Protein 2FRH (pdb70)

Radius of gyration: 21.36 Å; Cα contacts (8 Å, |Δi|>4): 268; chains: 2; bounding box: 58×58×47 Å

Secondary structure (DSSP, 8-state):
--SPPPPPP-SHHHHHHHHHHHHHHHHHHHHTT---HHHHHHHHHHHHT--SEEEHHHHHHHSSSHHHHHHHHHHHHHHTTSS--B--SSSS---EEE--SHHHHHHHHHHHHHHHHHHHHHHH---/--SPPPPP--SHHHHHHHHHHHHHHHHHHHHTT---HHHHHHHHHHHHT--SEE-HHHHHHHSSSHHHHHHHHHHHHHHTTSS-------SSS---EE--TTHHHHHHHHHHHHHHHHHHHHHTT--

Organism: Staphylococcus aureus (strain MW2) (NCBI:txid196620)

InterPro domains:
  IPR010166 Transcriptional regulator SarA/Rot domain [TIGR01889] (11-115)
  IPR036388 Winged helix-like DNA-binding domain superfamily [G3DSA:1.10.10.10] (1-85)
  IPR036390 Winged helix DNA-binding domain superfamily [SSF46785] (6-114)
  IPR039422 Transcription regulators MarR/SlyA-like [PTHR33164] (22-116)
  IPR055166 Transcriptional regulator SarA/SarZ/Rot-like, helix-turn-helix domain [PF22381] (21-106)

CATH classification: 1.10.10.10

Solvent-accessible surface area: 14756 Å² total; per-residue (Å²): 141,82,71,85,85,30,71,115,1,88,23,7,72,6,0,14,37,3,2,17,19,3,50,54,1,37,65,44,4,74,171,68,48,96,23,36,2,22,16,0,0,0,0,2,25,0,29,52,61,115,83,125,88,11,96,0,141,53,0,30,88,115,13,86,33,162,104,100,82,0,22,133,2,0,116,64,1,22,133,98,78,34,0,69,33,143,126,53,167,127,74,142,124,66,1,56,0,70,0,61,56,127,12,38,130,90,1,77,60,18,12,55,136,1,44,151,45,2,70,91,2,16,95,140,35,129,166,140,80,71,83,84,30,71,123,0,97,26,7,70,6,0,14,36,3,2,27,24,3,50,47,2,38,63,41,4,74,169,70,47,94,19,37,2,21,17,0,0,0,0,3,26,0,27,51,59,115,82,115,99,12,119,4,82,52,0,32,89,115,12,87,33,161,105,99,81,0,49,134,1,0,104,63,0,23,132,92,77,30,0,62,18,167,131,121,88,140,132,138,159,98,33,67,5,88,0,51,59,123,12,36,153,84,0,71,58,10,12,63,130,0,45,143,60,2,59,82,1,13,116,116,50,129,185

Structure (mmCIF, N/CA/C/O backbone):
data_2FRH
#
_entry.id   2FRH
#
_cell.length_a   65.338
_cell.length_b   65.338
_cell.length_c   237.289
_cell.angle_alpha   90.00
_cell.angle_beta   90.00
_cell.angle_gamma   120.00
#
_symmetry.space_group_name_H-M   'P 61 2 2'
#
loop_
_entity.id
_entity.type
_entity.pdbx_description
1 polymer 'Staphylococcal accessory regulator A'
2 non-polymer 'CALCIUM ION'
#
loop_
_atom_site.group_PDB
_atom_site.id
_atom_site.type_symbol
_atom_site.label_atom_id
_atom_site.label_alt_id
_atom_site.label_comp_id
_atom_site.label_asym_id
_atom_site.label_entity_id
_atom_site.label_seq_id
_atom_site.pdbx_PDB_ins_code
_atom_site.Cartn_x
_atom_site.Cartn_y
_atom_site.Cartn_z
_atom_site.occupancy
_atom_site.B_iso_or_equiv
_atom_site.auth_seq_id
_atom_site.auth_comp_id
_atom_site.auth_asym_id
_atom_site.auth_atom_id
_atom_site.pdbx_PDB_model_num
ATOM 1 N N . GLY A 1 1 ? 7.842 9.976 27.496 1.00 69.73 98 GLY A N 1
ATOM 2 C CA . GLY A 1 1 ? 7.974 10.959 26.375 1.00 69.80 98 GLY A CA 1
ATOM 3 C C . GLY A 1 1 ? 7.656 10.358 25.018 1.00 67.79 98 GLY A C 1
ATOM 4 O O . GLY A 1 1 ? 6.855 10.893 24.254 1.00 70.31 98 GLY A O 1
ATOM 5 N N . SER A 1 2 ? 8.299 9.240 24.713 1.00 63.38 99 SER A N 1
ATOM 6 C CA . SER A 1 2 ? 8.071 8.554 23.459 1.00 57.39 99 SER A CA 1
ATOM 7 C C . SER A 1 2 ? 7.833 7.094 23.783 1.00 53.32 99 SER A C 1
ATOM 8 O O . SER A 1 2 ? 8.488 6.544 24.661 1.00 55.60 99 SER A O 1
ATOM 11 N N . HIS A 1 3 ? 6.890 6.474 23.090 1.00 46.90 100 HIS A N 1
ATOM 12 C CA . HIS A 1 3 ? 6.581 5.056 23.291 1.00 43.07 100 HIS A CA 1
ATOM 13 C C . HIS A 1 3 ? 5.693 4.756 24.478 1.00 40.25 100 HIS A C 1
ATOM 14 O O . HIS A 1 3 ? 5.922 5.216 25.585 1.00 41.73 100 HIS A O 1
ATOM 21 N N . MET A 1 4 ? 4.661 3.970 24.226 1.00 36.45 101 MET A N 1
ATOM 22 C CA . MET A 1 4 ? 3.746 3.579 25.270 1.00 32.88 101 MET A CA 1
ATOM 23 C C . MET A 1 4 ? 4.508 2.857 26.405 1.00 33.98 101 MET A C 1
ATOM 24 O O . MET A 1 4 ? 5.247 1.894 26.160 1.00 33.92 101 MET A O 1
ATOM 29 N N . ALA A 1 5 ? 4.329 3.341 27.631 1.00 34.54 102 ALA A N 1
ATOM 30 C CA . ALA A 1 5 ? 4.945 2.738 28.803 1.00 32.94 102 ALA A CA 1
ATOM 31 C C . ALA A 1 5 ? 4.311 1.373 28.997 1.00 34.19 102 ALA A C 1
ATOM 32 O O . ALA A 1 5 ? 3.186 1.122 28.552 1.00 34.68 102 ALA A O 1
ATOM 34 N N . ILE A 1 6 ? 5.029 0.481 29.653 1.00 35.59 103 ILE A N 1
ATOM 35 C CA . ILE A 1 6 ? 4.498 -0.841 29.918 1.00 37.00 103 ILE A CA 1
ATOM 36 C C . ILE A 1 6 ? 3.747 -0.780 31.244 1.00 37.50 103 ILE A C 1
ATOM 37 O O . ILE A 1 6 ? 4.254 -0.267 32.233 1.00 39.97 103 ILE A O 1
ATOM 42 N N . THR A 1 7 ? 2.528 -1.291 31.252 1.00 37.68 104 THR A N 1
ATOM 43 C CA . THR A 1 7 ? 1.720 -1.304 32.448 1.00 38.12 104 THR A CA 1
ATOM 44 C C . THR A 1 7 ? 2.192 -2.443 33.309 1.00 37.58 104 THR A C 1
ATOM 45 O O . THR A 1 7 ? 2.442 -3.534 32.806 1.00 35.62 104 THR A O 1
ATOM 49 N N . LYS A 1 8 ? 2.297 -2.170 34.605 1.00 37.46 105 LYS A N 1
ATOM 50 C CA . LYS A 1 8 ? 2.716 -3.147 35.585 1.00 36.66 105 LYS A CA 1
ATOM 51 C C . LYS A 1 8 ? 1.599 -4.139 35.878 1.00 36.13 105 LYS A C 1
ATOM 52 O O . LYS A 1 8 ? 0.408 -3.801 35.787 1.00 37.72 105 LYS A O 1
ATOM 58 N N . ILE A 1 9 ? 1.988 -5.360 36.230 1.00 33.86 106 ILE A N 1
ATOM 59 C CA . ILE A 1 9 ? 1.024 -6.384 36.589 1.00 31.21 106 ILE A CA 1
ATOM 60 C C . ILE A 1 9 ? 1.127 -6.442 38.106 1.00 30.99 106 ILE A C 1
ATOM 61 O O . ILE A 1 9 ? 2.083 -5.921 38.677 1.00 29.91 106 ILE A O 1
ATOM 66 N N . ASN A 1 10 ? 0.148 -7.030 38.777 1.00 31.36 107 ASN A N 1
ATOM 67 C CA . ASN A 1 10 ? 0.218 -7.089 40.233 1.00 31.42 107 ASN A CA 1
ATOM 68 C C . ASN A 1 10 ? -0.131 -8.468 40.805 1.00 32.85 107 ASN A C 1
ATOM 69 O O . ASN A 1 10 ? -0.354 -8.602 42.002 1.00 33.71 107 ASN A O 1
ATOM 74 N N . ASP A 1 11 ? -0.187 -9.491 39.958 1.00 32.36 108 ASP A N 1
ATOM 75 C CA . ASP A 1 11 ? -0.448 -10.833 40.468 1.00 33.18 108 ASP A CA 1
ATOM 76 C C . ASP A 1 11 ? 0.079 -11.893 39.520 1.00 31.48 108 ASP A C 1
ATOM 77 O O . ASP A 1 11 ? 0.378 -11.598 38.363 1.00 30.62 108 ASP A O 1
ATOM 82 N N . CYS A 1 12 ? 0.198 -13.122 40.020 1.00 30.53 109 CYS A N 1
ATOM 83 C CA . CYS A 1 12 ? 0.763 -14.241 39.256 1.00 28.29 109 CYS A CA 1
ATOM 84 C C . CYS A 1 12 ? 0.176 -14.530 37.897 1.00 27.83 109 CYS A C 1
ATOM 85 O O . CYS A 1 12 ? 0.913 -14.737 36.940 1.00 29.81 109 CYS A O 1
ATOM 88 N N . PHE A 1 13 ? -1.143 -14.561 37.799 1.00 27.32 110 PHE A N 1
ATOM 89 C CA . PHE A 1 13 ? -1.773 -14.843 36.517 1.00 28.09 110 PHE A CA 1
ATOM 90 C C . PHE A 1 13 ? -1.434 -13.782 35.465 1.00 28.13 110 PHE A C 1
ATOM 91 O O . PHE A 1 13 ? -1.270 -14.090 34.284 1.00 27.68 110 PHE A O 1
ATOM 99 N N . GLU A 1 14 ? -1.313 -12.532 35.886 1.00 27.87 111 GLU A N 1
ATOM 100 C CA . GLU A 1 14 ? -0.987 -11.478 34.932 1.00 27.92 111 GLU A CA 1
ATOM 101 C C . GLU A 1 14 ? 0.456 -11.594 34.515 1.00 27.82 111 GLU A C 1
ATOM 102 O O . GLU A 1 14 ? 0.799 -11.349 33.362 1.00 30.62 111 GLU A O 1
ATOM 108 N N . LEU A 1 15 ? 1.297 -11.984 35.460 1.00 26.90 112 LEU A N 1
ATOM 109 C CA . LEU A 1 15 ? 2.706 -12.158 35.182 1.00 27.09 112 LEU A CA 1
ATOM 110 C C . LEU A 1 15 ? 2.832 -13.246 34.113 1.00 28.24 112 LEU A C 1
ATOM 111 O O . LEU A 1 15 ? 3.468 -13.061 33.060 1.00 29.56 112 LEU A O 1
ATOM 116 N N . LEU A 1 16 ? 2.211 -14.384 34.393 1.00 28.64 113 LEU A N 1
ATOM 117 C CA . LEU A 1 16 ? 2.261 -15.509 33.479 1.00 30.22 113 LEU A CA 1
ATOM 118 C C . LEU A 1 16 ? 1.823 -15.111 32.073 1.00 30.07 113 LEU A C 1
ATOM 119 O O . LEU A 1 16 ? 2.504 -15.441 31.087 1.00 31.28 113 LEU A O 1
ATOM 124 N N . SER A 1 17 ? 0.712 -14.384 31.976 1.00 27.82 114 SER A N 1
ATOM 125 C CA . SER A 1 17 ? 0.226 -13.960 30.666 1.00 27.40 114 SER A CA 1
ATOM 126 C C . SER A 1 17 ? 1.228 -13.069 29.992 1.00 28.03 114 SER A C 1
ATOM 127 O O . SER A 1 17 ? 1.514 -13.240 28.794 1.00 30.69 114 SER A O 1
ATOM 130 N N . MET A 1 18 ? 1.765 -12.108 30.737 1.00 27.88 115 MET A N 1
ATOM 131 C CA . MET A 1 18 ? 2.731 -11.190 30.141 1.00 27.92 115 MET A CA 1
ATOM 132 C C . MET A 1 18 ? 3.913 -11.966 29.556 1.00 28.03 115 MET A C 1
ATOM 133 O O . MET A 1 18 ? 4.329 -11.716 28.428 1.00 27.13 115 MET A O 1
ATOM 138 N N . VAL A 1 19 ? 4.431 -12.921 30.324 1.00 28.59 116 VAL A N 1
ATOM 139 C CA . VAL A 1 19 ? 5.565 -13.727 29.880 1.00 28.72 116 VAL A CA 1
ATOM 140 C C . VAL A 1 19 ? 5.192 -14.567 28.657 1.00 31.19 116 VAL A C 1
ATOM 141 O O . VAL A 1 19 ? 5.953 -14.635 27.681 1.00 31.53 116 VAL A O 1
ATOM 145 N N . THR A 1 20 ? 4.015 -15.190 28.705 1.00 32.42 117 THR A N 1
ATOM 146 C CA . THR A 1 20 ? 3.561 -15.994 27.579 1.00 33.88 117 THR A CA 1
ATOM 147 C C . THR A 1 20 ? 3.537 -15.123 26.339 1.00 33.25 117 THR A C 1
ATOM 148 O O . THR A 1 20 ? 4.091 -15.487 25.309 1.00 34.96 117 THR A O 1
ATOM 152 N N . TYR A 1 21 ? 2.903 -13.961 26.437 1.00 33.50 118 TYR A N 1
ATOM 153 C CA . TYR A 1 21 ? 2.836 -13.053 25.302 1.00 35.17 118 TYR A CA 1
ATOM 154 C C . TYR A 1 21 ? 4.234 -12.572 24.851 1.00 36.84 118 TYR A C 1
ATOM 155 O O . TYR A 1 21 ? 4.519 -12.500 23.654 1.00 38.19 118 TYR A O 1
ATOM 164 N N . ALA A 1 22 ? 5.104 -12.249 25.803 1.00 37.94 119 ALA A N 1
ATOM 165 C CA . ALA A 1 22 ? 6.440 -11.780 25.441 1.00 39.19 119 ALA A CA 1
ATOM 166 C C . ALA A 1 22 ? 7.277 -12.891 24.818 1.00 39.54 119 ALA A C 1
ATOM 167 O O . ALA A 1 22 ? 8.028 -12.639 23.883 1.00 41.18 119 ALA A O 1
ATOM 169 N N . ASP A 1 23 ? 7.143 -14.115 25.324 1.00 39.63 120 ASP A N 1
ATOM 170 C CA . ASP A 1 23 ? 7.909 -15.228 24.783 1.00 40.95 120 ASP A CA 1
ATOM 171 C C . ASP A 1 23 ? 7.522 -15.490 23.341 1.00 39.74 120 ASP A C 1
ATOM 172 O O . ASP A 1 23 ? 8.381 -15.736 22.494 1.00 39.51 120 ASP A O 1
ATOM 177 N N . LYS A 1 24 ? 6.227 -15.444 23.055 1.00 39.42 121 LYS A N 1
ATOM 178 C CA . LYS A 1 24 ? 5.778 -15.670 21.687 1.00 39.14 121 LYS A CA 1
ATOM 179 C C . LYS A 1 24 ? 6.371 -14.654 20.737 1.00 38.33 121 LYS A C 1
ATOM 180 O O . LYS A 1 24 ? 6.894 -15.024 19.694 1.00 40.67 121 LYS A O 1
ATOM 186 N N . LEU A 1 25 ? 6.318 -13.376 21.086 1.00 38.19 122 LEU A N 1
ATOM 187 C CA . LEU A 1 25 ? 6.876 -12.376 20.193 1.00 38.33 122 LEU A CA 1
ATOM 188 C C . LEU A 1 25 ? 8.382 -12.549 20.056 1.00 38.55 122 LEU A C 1
ATOM 189 O O . LEU A 1 25 ? 8.924 -12.328 18.983 1.00 38.33 122 LEU A O 1
ATOM 194 N N . LYS A 1 26 ? 9.057 -12.953 21.127 1.00 40.77 123 LYS A N 1
ATOM 195 C CA . LYS A 1 26 ? 10.503 -13.154 21.063 1.00 43.84 123 LYS A CA 1
ATOM 196 C C . LYS A 1 26 ? 10.877 -14.297 20.127 1.00 45.28 123 LYS A C 1
ATOM 197 O O . LYS A 1 26 ? 11.737 -14.140 19.254 1.00 45.01 123 LYS A O 1
ATOM 203 N N . SER A 1 27 ? 10.237 -15.447 20.313 1.00 47.45 124 SER A N 1
ATOM 204 C CA . SER A 1 27 ? 10.537 -16.614 19.496 1.00 51.18 124 SER A CA 1
ATOM 205 C C . SER A 1 27 ? 10.262 -16.355 18.022 1.00 52.87 124 SER A C 1
ATOM 206 O O . SER A 1 27 ? 10.989 -16.849 17.150 1.00 55.23 124 SER A O 1
ATOM 209 N N . LEU A 1 28 ? 9.216 -15.579 17.739 1.00 54.19 125 LEU A N 1
ATOM 210 C CA . LEU A 1 28 ? 8.879 -15.248 16.358 1.00 53.73 125 LEU A CA 1
ATOM 211 C C . LEU A 1 28 ? 9.983 -14.405 15.741 1.00 52.72 125 LEU A C 1
ATOM 212 O O . LEU A 1 28 ? 10.513 -14.735 14.683 1.00 52.26 125 LEU A O 1
ATOM 217 N N . ILE A 1 29 ? 10.325 -13.311 16.403 1.00 53.08 126 ILE A N 1
ATOM 218 C CA . ILE A 1 29 ? 11.372 -12.436 15.901 1.00 55.08 126 ILE A CA 1
ATOM 219 C C . ILE A 1 29 ? 12.641 -13.242 15.640 1.00 57.42 126 ILE A C 1
ATOM 220 O O . ILE A 1 29 ? 13.363 -12.985 14.678 1.00 58.65 126 ILE A O 1
ATOM 225 N N . LYS A 1 30 ? 12.909 -14.223 16.494 1.00 60.36 127 LYS A N 1
ATOM 226 C CA . LYS A 1 30 ? 14.084 -15.057 16.315 1.00 64.17 127 LYS A CA 1
ATOM 227 C C . LYS A 1 30 ? 13.864 -16.034 15.154 1.00 65.54 127 LYS A C 1
ATOM 228 O O . LYS A 1 30 ? 14.668 -16.084 14.230 1.00 65.69 127 LYS A O 1
ATOM 234 N N . LYS A 1 31 ? 12.776 -16.801 15.206 1.00 66.96 128 LYS A N 1
ATOM 235 C CA . LYS A 1 31 ? 12.447 -17.758 14.151 1.00 68.54 128 LYS A CA 1
ATOM 236 C C . LYS A 1 31 ? 12.611 -17.045 12.812 1.00 67.07 128 LYS A C 1
ATOM 237 O O . LYS A 1 31 ? 13.523 -17.334 12.050 1.00 66.93 128 LYS A O 1
ATOM 243 N N . GLU A 1 32 ? 11.714 -16.113 12.527 1.00 65.60 129 GLU A N 1
ATOM 244 C CA . GLU A 1 32 ? 11.807 -15.313 11.315 1.00 64.20 129 GLU A CA 1
ATOM 245 C C . GLU A 1 32 ? 12.941 -14.359 11.655 1.00 63.85 129 GLU A C 1
ATOM 246 O O . GLU A 1 32 ? 13.398 -14.360 12.795 1.00 65.43 129 GLU A O 1
ATOM 252 N N . PHE A 1 33 ? 13.420 -13.565 10.705 1.00 63.67 130 PHE A N 1
ATOM 253 C CA . PHE A 1 33 ? 14.514 -12.630 11.002 1.00 64.04 130 PHE A CA 1
ATOM 254 C C . PHE A 1 33 ? 15.784 -13.299 11.525 1.00 65.65 130 PHE A C 1
ATOM 255 O O . PHE A 1 33 ? 16.854 -12.692 11.516 1.00 64.92 130 PHE A O 1
ATOM 263 N N . SER A 1 34 ? 15.654 -14.540 11.990 1.00 69.04 131 SER A N 1
ATOM 264 C CA . SER A 1 34 ? 16.773 -15.303 12.536 1.00 71.18 131 SER A CA 1
ATOM 265 C C . SER A 1 34 ? 17.810 -14.373 13.144 1.00 71.07 131 SER A C 1
ATOM 266 O O . SER A 1 34 ? 18.797 -14.002 12.500 1.00 70.85 131 SER A O 1
ATOM 269 N N . ILE A 1 35 ? 17.558 -13.998 14.395 1.00 70.68 132 ILE A N 1
ATOM 270 C CA . ILE A 1 35 ? 18.421 -13.093 15.136 1.00 69.59 132 ILE A CA 1
ATOM 271 C C . ILE A 1 35 ? 18.135 -13.299 16.624 1.00 68.83 132 ILE A C 1
ATOM 272 O O . ILE A 1 35 ? 16.988 -13.521 17.006 1.00 69.99 132 ILE A O 1
ATOM 277 N N . SER A 1 36 ? 19.169 -13.244 17.461 1.00 67.22 133 SER A N 1
ATOM 278 C CA . SER A 1 36 ? 18.980 -13.420 18.899 1.00 65.76 133 SER A CA 1
ATOM 279 C C . SER A 1 36 ? 18.341 -12.160 19.496 1.00 65.62 133 SER A C 1
ATOM 280 O O . SER A 1 36 ? 18.391 -11.079 18.899 1.00 64.46 133 SER A O 1
ATOM 283 N N . PHE A 1 37 ? 17.752 -12.291 20.680 1.00 64.82 134 PHE A N 1
ATOM 284 C CA . PHE A 1 37 ? 17.123 -11.131 21.279 1.00 64.88 134 PHE A CA 1
ATOM 285 C C . PHE A 1 37 ? 18.124 -10.056 21.689 1.00 64.23 134 PHE A C 1
ATOM 286 O O . PHE A 1 37 ? 17.811 -8.866 21.640 1.00 64.45 134 PHE A O 1
ATOM 294 N N . GLU A 1 38 ? 19.325 -10.464 22.088 1.00 63.98 135 GLU A N 1
ATOM 295 C CA . GLU A 1 38 ? 20.340 -9.482 22.456 1.00 63.28 135 GLU A CA 1
ATOM 296 C C . GLU A 1 38 ? 20.698 -8.666 21.215 1.00 60.02 135 GLU A C 1
ATOM 297 O O . GLU A 1 38 ? 20.930 -7.463 21.303 1.00 59.16 135 GLU A O 1
ATOM 303 N N . GLU A 1 39 ? 20.734 -9.314 20.056 1.00 57.02 136 GLU A N 1
ATOM 304 C CA . GLU A 1 39 ? 21.033 -8.588 18.822 1.00 57.07 136 GLU A CA 1
ATOM 305 C C . GLU A 1 39 ? 19.897 -7.594 18.578 1.00 54.94 136 GLU A C 1
ATOM 306 O O . GLU A 1 39 ? 20.108 -6.480 18.089 1.00 55.21 136 GLU A O 1
ATOM 312 N N . PHE A 1 40 ? 18.686 -8.027 18.921 1.00 52.16 137 PHE A N 1
ATOM 313 C CA . PHE A 1 40 ? 17.477 -7.227 18.785 1.00 46.80 137 PHE A CA 1
ATOM 314 C C . PHE A 1 40 ? 17.562 -6.035 19.733 1.00 44.71 137 PHE A C 1
ATOM 315 O O . PHE A 1 40 ? 17.320 -4.902 19.330 1.00 42.68 137 PHE A O 1
ATOM 323 N N . ALA A 1 41 ? 17.924 -6.297 20.986 1.00 43.36 138 ALA A N 1
ATOM 324 C CA . ALA A 1 41 ? 18.046 -5.247 21.990 1.00 45.79 138 ALA A CA 1
ATOM 325 C C . ALA A 1 41 ? 19.107 -4.207 21.629 1.00 46.65 138 ALA A C 1
ATOM 326 O O . ALA A 1 41 ? 18.918 -3.007 21.864 1.00 47.62 138 ALA A O 1
ATOM 328 N N . VAL A 1 42 ? 20.225 -4.664 21.065 1.00 45.69 139 VAL A N 1
ATOM 329 C CA . VAL A 1 42 ? 21.279 -3.743 20.677 1.00 44.05 139 VAL A CA 1
ATOM 330 C C . VAL A 1 42 ? 20.749 -2.914 19.520 1.00 43.20 139 VAL A C 1
ATOM 331 O O . VAL A 1 42 ? 20.854 -1.682 19.511 1.00 40.51 139 VAL A O 1
ATOM 335 N N . LEU A 1 43 ? 20.168 -3.600 18.546 1.00 43.05 140 LEU A N 1
ATOM 336 C CA . LEU A 1 43 ? 19.619 -2.904 17.402 1.00 44.44 140 LEU A CA 1
ATOM 337 C C . LEU A 1 43 ? 18.548 -1.873 17.754 1.00 44.82 140 LEU A C 1
ATOM 338 O O . LEU A 1 43 ? 18.577 -0.765 17.208 1.00 46.24 140 LEU A O 1
ATOM 343 N N . THR A 1 44 ? 17.614 -2.197 18.657 1.00 43.24 141 THR A N 1
ATOM 344 C CA . THR A 1 44 ? 16.588 -1.203 18.975 1.00 43.49 141 THR A CA 1
ATOM 345 C C . THR A 1 44 ? 17.161 -0.094 19.864 1.00 44.43 141 THR A C 1
ATOM 346 O O . THR A 1 44 ? 16.708 1.050 19.820 1.00 43.00 141 THR A O 1
ATOM 350 N N . TYR A 1 45 ? 18.171 -0.419 20.660 1.00 47.53 142 TYR A N 1
ATOM 351 C CA . TYR A 1 45 ? 18.792 0.598 21.500 1.00 51.48 142 TYR A CA 1
ATOM 352 C C . TYR A 1 45 ? 19.442 1.631 20.582 1.00 52.69 142 TYR A C 1
ATOM 353 O O . TYR A 1 45 ? 19.326 2.840 20.800 1.00 53.30 142 TYR A O 1
ATOM 362 N N . ILE A 1 46 ? 20.137 1.141 19.560 1.00 54.56 143 ILE A N 1
ATOM 363 C CA . ILE A 1 46 ? 20.802 2.009 18.598 1.00 56.31 143 ILE A CA 1
ATOM 364 C C . ILE A 1 46 ? 19.781 2.884 17.886 1.00 58.81 143 ILE A C 1
ATOM 365 O O . ILE A 1 46 ? 20.015 4.077 17.680 1.00 59.77 143 ILE A O 1
ATOM 370 N N . SER A 1 47 ? 18.642 2.293 17.526 1.00 60.71 144 SER A N 1
ATOM 371 C CA . SER A 1 47 ? 17.600 3.038 16.831 1.00 61.95 144 SER A CA 1
ATOM 372 C C . SER A 1 47 ? 16.921 4.105 17.693 1.00 62.86 144 SER A C 1
ATOM 373 O O . SER A 1 47 ? 16.466 5.123 17.178 1.00 63.59 144 SER A O 1
ATOM 376 N N . GLU A 1 48 ? 16.856 3.873 19.001 1.00 63.64 145 GLU A N 1
ATOM 377 C CA . GLU A 1 48 ? 16.215 4.819 19.908 1.00 65.77 145 GLU A CA 1
ATOM 378 C C . GLU A 1 48 ? 17.050 6.051 20.172 1.00 67.43 145 GLU A C 1
ATOM 379 O O . GLU A 1 48 ? 16.539 7.170 20.183 1.00 67.57 145 GLU A O 1
ATOM 385 N N . ASN A 1 49 ? 18.338 5.830 20.395 1.00 70.15 146 ASN A N 1
ATOM 386 C CA . ASN A 1 49 ? 19.275 6.910 20.673 1.00 72.11 146 ASN A CA 1
ATOM 387 C C . ASN A 1 49 ? 20.179 7.093 19.459 1.00 74.06 146 ASN A C 1
ATOM 388 O O . ASN A 1 49 ? 21.374 6.819 19.518 1.00 75.17 146 ASN A O 1
ATOM 393 N N . LYS A 1 50 ? 19.594 7.542 18.354 1.00 77.33 147 LYS A N 1
ATOM 394 C CA . LYS A 1 50 ? 20.338 7.746 17.119 1.00 79.84 147 LYS A CA 1
ATOM 395 C C . LYS A 1 50 ? 21.677 8.423 17.391 1.00 81.33 147 LYS A C 1
ATOM 396 O O . LYS A 1 50 ? 21.766 9.356 18.189 1.00 81.30 147 LYS A O 1
ATOM 402 N N . GLU A 1 51 ? 22.717 7.939 16.722 1.00 82.64 148 GLU A N 1
ATOM 403 C CA . GLU A 1 51 ? 24.061 8.480 16.881 1.00 83.18 148 GLU A CA 1
ATOM 404 C C . GLU A 1 51 ? 24.931 7.955 15.742 1.00 83.16 148 GLU A C 1
ATOM 405 O O . GLU A 1 51 ? 24.477 7.161 14.916 1.00 82.57 148 GLU A O 1
ATOM 411 N N . LYS A 1 52 ? 26.181 8.406 15.705 1.00 83.59 149 LYS A N 1
ATOM 412 C CA . LYS A 1 52 ? 27.139 7.982 14.689 1.00 84.80 149 LYS A CA 1
ATOM 413 C C . LYS A 1 52 ? 28.197 7.162 15.402 1.00 86.09 149 LYS A C 1
ATOM 414 O O . LYS A 1 52 ? 28.821 6.277 14.822 1.00 86.06 149 LYS A O 1
ATOM 420 N N . GLU A 1 53 ? 28.378 7.473 16.679 1.00 88.50 150 GLU A N 1
ATOM 421 C CA . GLU A 1 53 ? 29.363 6.812 17.523 1.00 90.25 150 GLU A CA 1
ATOM 422 C C . GLU A 1 53 ? 28.752 6.352 18.845 1.00 88.69 150 GLU A C 1
ATOM 423 O O . GLU A 1 53 ? 28.153 7.145 19.570 1.00 85.09 150 GLU A O 1
ATOM 429 N N . TYR A 1 54 ? 28.913 5.069 19.156 1.00 88.60 151 TYR A N 1
ATOM 430 C CA . TYR A 1 54 ? 28.383 4.514 20.396 1.00 89.53 151 TYR A CA 1
ATOM 431 C C . TYR A 1 54 ? 29.464 3.829 21.219 1.00 90.33 151 TYR A C 1
ATOM 432 O O . TYR A 1 54 ? 30.339 3.155 20.678 1.00 89.96 151 TYR A O 1
ATOM 441 N N . TYR A 1 55 ? 29.383 4.002 22.535 1.00 91.83 152 TYR A N 1
ATOM 442 C CA . TYR A 1 55 ? 30.327 3.394 23.460 1.00 93.18 152 TYR A CA 1
ATOM 443 C C . TYR A 1 55 ? 29.777 2.044 23.894 1.00 92.08 152 TYR A C 1
ATOM 444 O O . TYR A 1 55 ? 28.774 1.980 24.602 1.00 91.91 152 TYR A O 1
ATOM 453 N N . LEU A 1 56 ? 30.427 0.966 23.473 1.00 91.02 153 LEU A N 1
ATOM 454 C CA . LEU A 1 56 ? 29.975 -0.367 23.849 1.00 90.69 153 LEU A CA 1
ATOM 455 C C . LEU A 1 56 ? 29.770 -0.437 25.359 1.00 90.09 153 LEU A C 1
ATOM 456 O O . LEU A 1 56 ? 29.093 -1.327 25.862 1.00 89.51 153 LEU A O 1
ATOM 461 N N . LYS A 1 57 ? 30.365 0.507 26.077 1.00 90.54 154 LYS A N 1
ATOM 462 C CA . LYS A 1 57 ? 30.231 0.561 27.527 1.00 91.44 154 LYS A CA 1
ATOM 463 C C . LYS A 1 57 ? 28.786 0.881 27.873 1.00 91.49 154 LYS A C 1
ATOM 464 O O . LYS A 1 57 ? 28.129 0.131 28.595 1.00 91.11 154 LYS A O 1
ATOM 470 N N . ASP A 1 58 ? 28.302 2.003 27.346 1.00 92.36 155 ASP A N 1
ATOM 471 C CA . ASP A 1 58 ? 26.935 2.453 27.587 1.00 93.01 155 ASP A CA 1
ATOM 472 C C . ASP A 1 58 ? 25.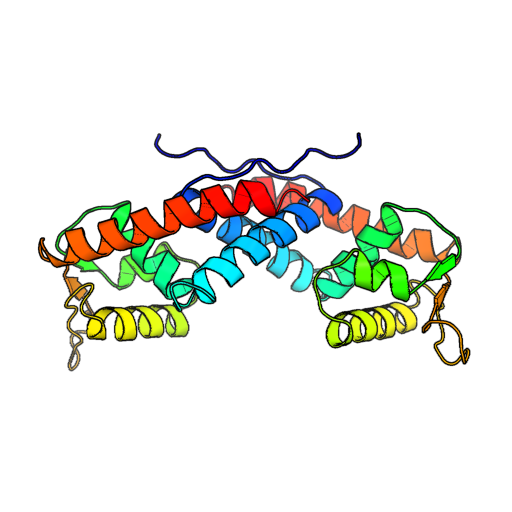911 1.395 27.196 1.00 92.57 155 ASP A C 1
ATOM 473 O O . ASP A 1 58 ? 25.054 1.026 27.998 1.00 92.53 155 ASP A O 1
ATOM 478 N N . ILE A 1 59 ? 26.007 0.911 25.962 1.00 92.30 156 ILE A N 1
ATOM 479 C CA . ILE A 1 59 ? 25.086 -0.105 25.469 1.00 92.10 156 ILE A CA 1
ATOM 480 C C . ILE A 1 59 ? 24.931 -1.244 26.472 1.00 91.77 156 ILE A C 1
ATOM 481 O O . ILE A 1 59 ? 23.813 -1.619 26.830 1.00 92.62 156 ILE A O 1
ATOM 486 N N . ILE A 1 60 ? 26.052 -1.788 26.927 1.00 90.73 157 ILE A N 1
ATOM 487 C CA . ILE A 1 60 ? 26.020 -2.876 27.893 1.00 90.22 157 ILE A CA 1
ATOM 488 C C . ILE A 1 60 ? 25.323 -2.436 29.178 1.00 90.17 157 ILE A C 1
ATOM 489 O O . ILE A 1 60 ? 24.619 -3.219 29.814 1.00 89.04 157 ILE A O 1
ATOM 494 N N . ASN A 1 61 ? 25.523 -1.178 29.552 1.00 91.33 158 ASN A N 1
ATOM 495 C CA . ASN A 1 61 ? 24.916 -0.636 30.761 1.00 93.52 158 ASN A CA 1
ATOM 496 C C . ASN A 1 61 ? 23.404 -0.544 30.642 1.00 93.07 158 ASN A C 1
ATOM 497 O O . ASN A 1 61 ? 22.668 -1.015 31.515 1.00 94.10 158 ASN A O 1
ATOM 502 N N . HIS A 1 62 ? 22.945 0.061 29.553 1.00 91.50 159 HIS A N 1
ATOM 503 C CA . HIS A 1 62 ? 21.521 0.244 29.327 1.00 89.98 159 HIS A CA 1
ATOM 504 C C . HIS A 1 62 ? 20.746 -1.031 29.021 1.00 89.28 159 HIS A C 1
ATOM 505 O O . HIS A 1 62 ? 19.519 -1.032 29.041 1.00 89.99 159 HIS A O 1
ATOM 512 N N . LEU A 1 63 ? 21.454 -2.118 28.741 1.00 88.49 160 LEU A N 1
ATOM 513 C CA . LEU A 1 63 ? 20.789 -3.386 28.474 1.00 87.40 160 LEU A CA 1
ATOM 514 C C . LEU A 1 63 ? 20.962 -4.298 29.688 1.00 88.50 160 LEU A C 1
ATOM 515 O O . LEU A 1 63 ? 21.773 -4.018 30.572 1.00 89.21 160 LEU A O 1
ATOM 520 N N . ASN A 1 64 ? 20.198 -5.384 29.733 1.00 89.51 161 ASN A N 1
ATOM 521 C CA . ASN A 1 64 ? 20.276 -6.323 30.846 1.00 91.09 161 ASN A CA 1
ATOM 522 C C . ASN A 1 64 ? 20.595 -7.742 30.380 1.00 92.60 161 ASN A C 1
ATOM 523 O O . ASN A 1 64 ? 19.882 -8.682 30.733 1.00 93.58 161 ASN A O 1
ATOM 528 N N . TYR A 1 65 ? 21.670 -7.903 29.608 1.00 94.68 162 TYR A N 1
ATOM 529 C CA . TYR A 1 65 ? 22.035 -9.226 29.104 1.00 97.60 162 TYR A CA 1
ATOM 530 C C . TYR A 1 65 ? 23.441 -9.738 29.425 1.00 99.04 162 TYR A C 1
ATOM 531 O O . TYR A 1 65 ? 23.833 -10.794 28.929 1.00 100.06 162 TYR A O 1
ATOM 540 N N . LYS A 1 66 ? 24.197 -9.014 30.249 1.00 100.17 163 LYS A N 1
ATOM 541 C CA . LYS A 1 66 ? 25.562 -9.432 30.586 1.00 100.51 163 LYS A CA 1
ATOM 542 C C . LYS A 1 66 ? 26.484 -9.303 29.368 1.00 99.20 163 LYS A C 1
ATOM 543 O O . LYS A 1 66 ? 26.151 -9.768 28.276 1.00 98.96 163 LYS A O 1
ATOM 549 N N . GLN A 1 67 ? 27.645 -8.681 29.569 1.00 96.62 164 GLN A N 1
ATOM 550 C CA . GLN A 1 67 ? 28.622 -8.457 28.500 1.00 93.83 164 GLN A CA 1
ATOM 551 C C . GLN A 1 67 ? 28.828 -9.621 27.531 1.00 91.83 164 GLN A C 1
ATOM 552 O O . GLN A 1 67 ? 28.782 -9.436 26.315 1.00 92.16 164 GLN A O 1
ATOM 558 N N . PRO A 1 68 ? 29.077 -10.831 28.056 1.00 89.50 165 PRO A N 1
ATOM 559 C CA . PRO A 1 68 ? 29.290 -12.004 27.204 1.00 88.47 165 PRO A CA 1
ATOM 560 C C . PRO A 1 68 ? 28.337 -12.091 26.012 1.00 88.05 165 PRO A C 1
ATOM 561 O O . PRO A 1 68 ? 28.777 -12.202 24.870 1.00 87.34 165 PRO A O 1
ATOM 565 N N . GLN A 1 69 ? 27.036 -12.034 26.284 1.00 87.95 166 GLN A N 1
ATOM 566 C CA . GLN A 1 69 ? 26.022 -12.110 25.234 1.00 88.10 166 GLN A CA 1
ATOM 567 C C . GLN A 1 69 ? 25.936 -10.828 24.403 1.00 85.87 166 GLN A C 1
ATOM 568 O O . GLN A 1 69 ? 25.713 -10.878 23.191 1.00 84.98 166 GLN A O 1
ATOM 574 N N . VAL A 1 70 ? 26.108 -9.685 25.058 1.00 83.51 167 VAL A N 1
ATOM 575 C CA . VAL A 1 70 ? 26.055 -8.402 24.372 1.00 82.82 167 VAL A CA 1
ATOM 576 C C . VAL A 1 70 ? 27.200 -8.293 23.367 1.00 84.06 167 VAL A C 1
ATOM 577 O O . VAL A 1 70 ? 26.965 -8.091 22.174 1.00 86.30 167 VAL A O 1
ATOM 581 N N . VAL A 1 71 ? 28.436 -8.425 23.845 1.00 84.45 168 VAL A N 1
ATOM 582 C CA . VAL A 1 71 ? 29.607 -8.341 22.971 1.00 84.47 168 VAL A CA 1
ATOM 583 C C . VAL A 1 71 ? 29.492 -9.383 21.866 1.00 84.38 168 VAL A C 1
ATOM 584 O O . VAL A 1 71 ? 29.900 -9.153 20.727 1.00 84.13 168 VAL A O 1
ATOM 588 N N . LYS A 1 72 ? 28.929 -10.531 22.226 1.00 84.34 169 LYS A N 1
ATOM 589 C CA . LYS A 1 72 ? 28.714 -11.631 21.299 1.00 83.21 169 LYS A CA 1
ATOM 590 C C . LYS A 1 72 ? 27.768 -11.158 20.198 1.00 82.01 169 LYS A C 1
ATOM 591 O O . LYS A 1 72 ? 27.947 -11.488 19.026 1.00 80.96 169 LYS A O 1
ATOM 597 N N . ALA A 1 73 ? 26.767 -10.368 20.590 1.00 81.02 170 ALA A N 1
ATOM 598 C CA . ALA A 1 73 ? 25.780 -9.831 19.657 1.00 79.11 170 ALA A CA 1
ATOM 599 C C . ALA A 1 73 ? 26.376 -8.712 18.806 1.00 78.92 170 ALA A C 1
ATOM 600 O O . ALA A 1 73 ? 26.174 -8.669 17.591 1.00 79.41 170 ALA A O 1
ATOM 602 N N . VAL A 1 74 ? 27.098 -7.800 19.452 1.00 78.09 171 VAL A N 1
ATOM 603 C CA . VAL A 1 74 ? 27.739 -6.691 18.751 1.00 77.10 171 VAL A CA 1
ATOM 604 C C . VAL A 1 74 ? 28.607 -7.272 17.638 1.00 78.52 171 VAL A C 1
ATOM 605 O O . VAL A 1 74 ? 28.544 -6.842 16.483 1.00 78.48 171 VAL A O 1
ATOM 609 N N . LYS A 1 75 ? 29.410 -8.263 18.014 1.00 80.10 172 LYS A N 1
ATOM 610 C CA . LYS A 1 75 ? 30.315 -8.951 17.105 1.00 80.98 172 LYS A CA 1
ATOM 611 C C . LYS A 1 75 ? 29.592 -9.396 15.834 1.00 79.65 172 LYS A C 1
ATOM 612 O O . LYS A 1 75 ? 29.934 -8.970 14.729 1.00 79.95 172 LYS A O 1
ATOM 618 N N . ILE A 1 76 ? 28.592 -10.254 15.999 1.00 77.61 173 ILE A N 1
ATOM 619 C CA . ILE A 1 76 ? 27.820 -10.759 14.868 1.00 74.88 173 ILE A CA 1
ATOM 620 C C . ILE A 1 76 ? 27.236 -9.612 14.043 1.00 75.65 173 ILE A C 1
ATOM 621 O O . ILE A 1 76 ? 27.454 -9.525 12.832 1.00 77.05 173 ILE A O 1
ATOM 626 N N . LEU A 1 77 ? 26.494 -8.730 14.706 1.00 75.58 174 LEU A N 1
ATOM 627 C CA . LEU A 1 77 ? 25.883 -7.590 14.031 1.00 75.63 174 LEU A CA 1
ATOM 628 C C . LEU A 1 77 ? 26.914 -6.819 13.226 1.00 76.94 174 LEU A C 1
ATOM 629 O O . LEU A 1 77 ? 26.623 -6.326 12.136 1.00 76.47 174 LEU A O 1
ATOM 634 N N . SER A 1 78 ? 28.119 -6.718 13.778 1.00 79.26 175 SER A N 1
ATOM 635 C CA . SER A 1 78 ? 29.218 -6.009 13.131 1.00 80.70 175 SER A CA 1
ATOM 636 C C . SER A 1 78 ? 29.593 -6.664 11.804 1.00 82.12 175 SER A C 1
ATOM 637 O O . SER A 1 78 ? 29.814 -5.980 10.806 1.00 80.72 175 SER A O 1
ATOM 640 N N . GLN A 1 79 ? 29.660 -7.994 11.804 1.00 85.66 176 GLN A N 1
ATOM 641 C CA . GLN A 1 79 ? 29.991 -8.753 10.600 1.00 88.99 176 GLN A CA 1
ATOM 642 C C . GLN A 1 79 ? 28.873 -8.554 9.589 1.00 89.88 176 GLN A C 1
ATOM 643 O O . GLN A 1 79 ? 29.119 -8.295 8.412 1.00 89.79 176 GLN A O 1
ATOM 649 N N . GLU A 1 80 ? 27.638 -8.688 10.065 1.00 91.84 177 GLU A N 1
ATOM 650 C CA . GLU A 1 80 ? 26.458 -8.509 9.225 1.00 93.10 177 GLU A CA 1
ATOM 651 C C . GLU A 1 80 ? 26.528 -7.112 8.616 1.00 92.99 177 GLU A C 1
ATOM 652 O O . GLU A 1 80 ? 25.801 -6.787 7.676 1.00 92.43 177 GLU A O 1
ATOM 658 N N . ASP A 1 81 ? 27.412 -6.296 9.179 1.00 92.60 178 ASP A N 1
ATOM 659 C CA . ASP A 1 81 ? 27.639 -4.934 8.727 1.00 93.17 178 ASP A CA 1
ATOM 660 C C . ASP A 1 81 ? 26.465 -4.004 9.004 1.00 92.56 178 ASP A C 1
ATOM 661 O O . ASP A 1 81 ? 25.991 -3.296 8.115 1.00 92.07 178 ASP A O 1
ATOM 666 N N . TYR A 1 82 ? 25.997 -4.017 10.249 1.00 91.96 179 TYR A N 1
ATOM 667 C CA . TYR A 1 82 ? 24.902 -3.149 10.672 1.00 92.55 179 TYR A CA 1
ATOM 668 C C . TYR A 1 82 ? 25.562 -1.895 11.222 1.00 94.30 179 TYR A C 1
ATOM 669 O O . TYR A 1 82 ? 24.984 -0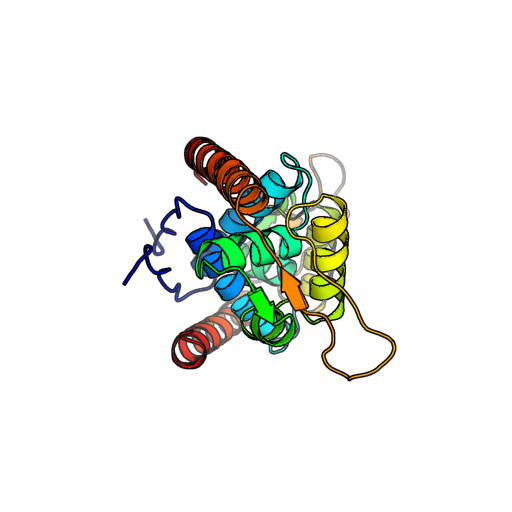.810 11.230 1.00 94.63 179 TYR A O 1
ATOM 678 N N . PHE A 1 83 ? 26.793 -2.077 11.682 1.00 96.83 180 PHE A N 1
ATOM 679 C CA . PHE A 1 83 ? 27.614 -1.004 12.218 1.00 99.56 180 PHE A CA 1
ATOM 680 C C . PHE A 1 83 ? 29.049 -1.516 12.200 1.00 102.69 180 PHE A C 1
ATOM 681 O O . PHE A 1 83 ? 29.296 -2.698 12.451 1.00 102.81 180 PHE A O 1
ATOM 689 N N . ASP A 1 84 ? 29.990 -0.632 11.890 1.00 106.28 181 ASP A N 1
ATOM 690 C CA . ASP A 1 84 ? 31.390 -1.026 11.812 1.00 109.55 181 ASP A CA 1
ATOM 691 C C . ASP A 1 84 ? 31.929 -1.600 13.114 1.00 111.67 181 ASP A C 1
ATOM 692 O O . ASP A 1 84 ? 32.075 -2.816 13.239 1.00 113.62 181 ASP A O 1
ATOM 697 N N . LYS A 1 85 ? 32.217 -0.738 14.083 1.00 112.86 182 LYS A N 1
ATOM 698 C CA . LYS A 1 85 ? 32.750 -1.197 15.357 1.00 114.94 182 LYS A CA 1
ATOM 699 C C . LYS A 1 85 ? 34.154 -1.740 15.131 1.00 117.43 182 LYS A C 1
ATOM 700 O O . LYS A 1 85 ? 34.435 -2.417 14.133 1.00 118.66 182 LYS A O 1
ATOM 706 N N . LYS A 1 86 ? 35.036 -1.303 16.029 1.00 120.58 183 LYS A N 1
ATOM 707 C CA . LYS A 1 86 ? 36.453 -1.636 16.020 1.00 124.47 183 LYS A CA 1
ATOM 708 C C . LYS A 1 86 ? 36.899 -1.963 17.446 1.00 127.39 183 LYS A C 1
ATOM 709 O O . LYS A 1 86 ? 36.639 -1.198 18.377 1.00 127.42 183 LYS A O 1
ATOM 715 N N . ARG A 1 87 ? 37.586 -3.092 17.601 1.00 130.87 184 ARG A N 1
ATOM 716 C CA . ARG A 1 87 ? 38.062 -3.540 18.905 1.00 134.01 184 ARG A CA 1
ATOM 717 C C . ARG A 1 87 ? 39.308 -2.779 19.350 1.00 136.31 184 ARG A C 1
ATOM 718 O O . ARG A 1 87 ? 39.485 -1.605 19.021 1.00 136.51 184 ARG A O 1
ATOM 726 N N . ASN A 1 88 ? 40.168 -3.463 20.102 1.00 139.51 185 ASN A N 1
ATOM 727 C CA . ASN A 1 88 ? 41.404 -2.870 20.601 1.00 142.29 185 ASN A CA 1
ATOM 728 C C . ASN A 1 88 ? 42.558 -3.870 20.560 1.00 143.36 185 ASN A C 1
ATOM 729 O O . ASN A 1 88 ? 42.428 -4.992 20.065 1.00 143.63 185 ASN A O 1
ATOM 734 N N . GLU A 1 89 ? 43.691 -3.432 21.096 1.00 144.14 186 GLU A N 1
ATOM 735 C CA . GLU A 1 89 ? 44.900 -4.237 21.199 1.00 144.29 186 GLU A CA 1
ATOM 736 C C . GLU A 1 89 ? 45.206 -4.096 22.686 1.00 144.56 186 GLU A C 1
ATOM 737 O O . GLU A 1 89 ? 45.929 -4.892 23.287 1.00 144.27 186 GLU A O 1
ATOM 743 N N . HIS A 1 90 ? 44.615 -3.047 23.251 1.00 144.74 187 HIS A N 1
ATOM 744 C CA . HIS A 1 90 ? 44.731 -2.688 24.655 1.00 144.60 187 HIS A CA 1
ATOM 745 C C . HIS A 1 90 ? 43.801 -1.489 24.869 1.00 145.03 187 HIS A C 1
ATOM 746 O O . HIS A 1 90 ? 42.586 -1.619 24.716 1.00 144.72 187 HIS A O 1
ATOM 753 N N . ASP A 1 91 ? 44.372 -0.337 25.213 1.00 145.52 188 ASP A N 1
ATOM 754 C CA . ASP A 1 91 ? 43.629 0.908 25.428 1.00 145.90 188 ASP A CA 1
ATOM 755 C C . ASP A 1 91 ? 42.395 0.838 26.331 1.00 146.05 188 ASP A C 1
ATOM 756 O O . ASP A 1 91 ? 41.845 1.872 26.710 1.00 146.27 188 ASP A O 1
ATOM 761 N N . GL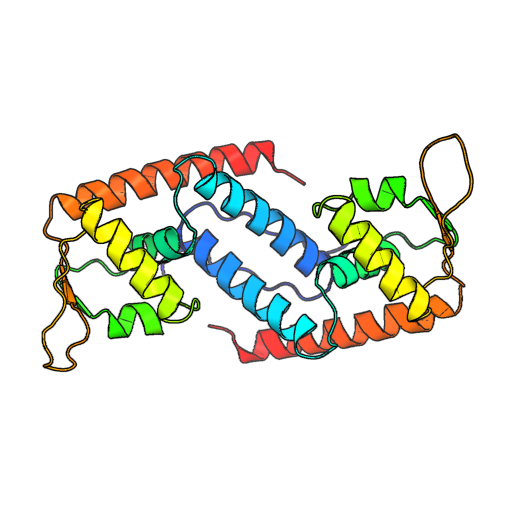U A 1 92 ? 41.962 -0.372 26.673 1.00 145.96 189 GLU A N 1
ATOM 762 C CA . GLU A 1 92 ? 40.797 -0.565 27.533 1.00 145.68 189 GLU A CA 1
ATOM 763 C C . GLU A 1 92 ? 39.540 0.155 27.053 1.00 145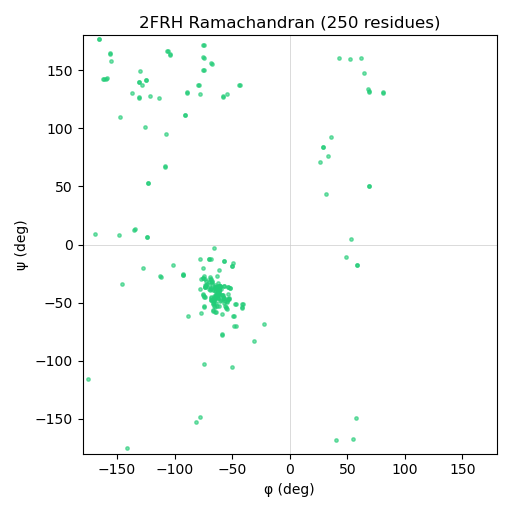.59 189 GLU A C 1
ATOM 764 O O . GLU A 1 92 ? 38.513 0.134 27.734 1.00 145.79 189 GLU A O 1
ATOM 770 N N . ARG A 1 93 ? 39.615 0.784 25.883 1.00 145.13 190 ARG A N 1
ATOM 771 C CA . ARG A 1 93 ? 38.465 1.494 25.334 1.00 144.04 190 ARG A CA 1
ATOM 772 C C . ARG A 1 93 ? 37.384 0.470 25.010 1.00 143.54 190 ARG A C 1
ATOM 773 O O . ARG A 1 93 ? 36.283 0.822 24.586 1.00 143.68 190 ARG A O 1
ATOM 781 N N . THR A 1 94 ? 37.724 -0.800 25.220 1.00 142.28 191 THR A N 1
ATOM 782 C CA . THR A 1 94 ? 36.831 -1.929 24.976 1.00 140.62 191 THR A CA 1
ATOM 783 C C . THR A 1 94 ? 35.749 -1.676 23.924 1.00 138.75 191 THR A C 1
ATOM 784 O O . THR A 1 94 ? 34.566 -1.549 24.245 1.00 139.04 191 THR A O 1
ATOM 788 N N . VAL A 1 95 ? 36.175 -1.589 22.667 1.00 135.30 192 VAL A N 1
ATOM 789 C CA . VAL A 1 95 ? 35.268 -1.393 21.541 1.00 130.22 192 VAL A CA 1
ATOM 790 C C . VAL A 1 95 ? 34.488 -0.081 21.499 1.00 126.65 192 VAL A C 1
ATOM 791 O O . VAL A 1 95 ? 34.121 0.482 22.529 1.00 125.81 192 VAL A O 1
ATOM 795 N N . LEU A 1 96 ? 34.242 0.387 20.279 1.00 122.16 193 LEU A N 1
ATOM 796 C CA . LEU A 1 96 ? 33.479 1.603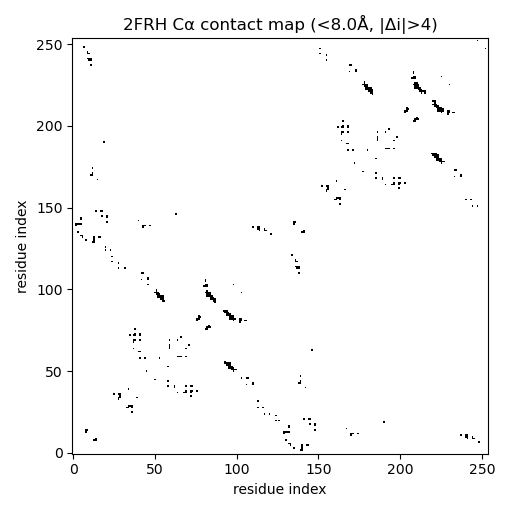 20.023 1.00 118.33 193 LEU A CA 1
ATOM 797 C C . LEU A 1 96 ? 32.730 1.389 18.713 1.00 114.58 193 LEU A C 1
ATOM 798 O O . LEU A 1 96 ? 33.327 1.345 17.636 1.00 114.18 193 LEU A O 1
ATOM 803 N N . ILE A 1 97 ? 31.414 1.253 18.826 1.00 109.62 194 ILE A N 1
ATOM 804 C CA . ILE A 1 97 ? 30.546 1.005 17.685 1.00 104.37 194 ILE A CA 1
ATOM 805 C C . ILE A 1 97 ? 30.249 2.230 16.830 1.00 101.80 194 ILE A C 1
ATOM 806 O O . ILE A 1 97 ? 29.848 3.280 17.332 1.00 100.31 194 ILE A O 1
ATOM 811 N N . LEU A 1 98 ? 30.442 2.076 15.525 1.00 98.73 195 LEU A N 1
ATOM 812 C CA . LEU A 1 98 ? 30.208 3.160 14.584 1.00 97.25 195 LEU A CA 1
ATOM 813 C C . LEU A 1 98 ? 29.172 2.776 13.540 1.00 97.22 195 LEU A C 1
ATOM 814 O O . LEU A 1 98 ? 29.283 1.737 12.890 1.00 97.04 195 LEU A O 1
ATOM 819 N N . VAL A 1 99 ? 28.167 3.628 13.388 1.00 97.40 196 VAL A N 1
ATOM 820 C CA . VAL A 1 99 ? 27.110 3.407 12.414 1.00 97.85 196 VAL A CA 1
ATOM 821 C C . VAL A 1 99 ? 27.025 4.653 11.535 1.00 97.64 196 VAL A C 1
ATOM 822 O O . VAL A 1 99 ? 26.465 5.676 11.935 1.00 98.17 196 VAL A O 1
ATOM 826 N N . ASN A 1 100 ? 27.603 4.559 10.341 1.00 96.70 197 ASN A N 1
ATOM 827 C CA . ASN A 1 100 ? 27.628 5.673 9.400 1.00 96.92 197 ASN A CA 1
ATOM 828 C C . ASN A 1 100 ? 26.267 6.323 9.163 1.00 97.49 197 ASN A C 1
ATOM 829 O O . ASN A 1 100 ? 25.779 7.070 10.007 1.00 97.87 197 ASN A O 1
ATOM 834 N N . ALA A 1 101 ? 25.666 6.051 8.009 1.00 98.19 198 ALA A N 1
ATOM 835 C CA . ALA A 1 101 ? 24.363 6.612 7.673 1.00 98.58 198 ALA A CA 1
ATOM 836 C C . ALA A 1 101 ? 23.576 5.596 6.864 1.00 98.35 198 ALA A C 1
ATOM 837 O O . ALA A 1 101 ? 22.354 5.503 6.974 1.00 98.30 198 ALA A O 1
ATOM 839 N N . GLN A 1 102 ? 24.292 4.836 6.047 1.00 98.35 199 GLN A N 1
ATOM 840 C CA . GLN A 1 102 ? 23.680 3.813 5.217 1.00 98.78 199 GLN A CA 1
ATOM 841 C C . GLN A 1 102 ? 23.317 2.626 6.095 1.00 96.83 199 GLN A C 1
ATOM 842 O O . GLN A 1 102 ? 22.236 2.052 5.964 1.00 96.21 199 GLN A O 1
ATOM 848 N N . GLN A 1 103 ? 24.227 2.265 6.994 1.00 94.71 200 GLN A N 1
ATOM 849 C CA . GLN A 1 103 ? 23.995 1.156 7.908 1.00 92.84 200 GLN A CA 1
ATOM 850 C C . GLN A 1 103 ? 22.766 1.473 8.745 1.00 91.50 200 GLN A C 1
ATOM 851 O O . GLN A 1 103 ? 21.961 0.591 9.043 1.00 91.55 200 GLN A O 1
ATOM 857 N N . ARG A 1 104 ? 22.628 2.740 9.121 1.00 89.18 201 ARG A N 1
ATOM 858 C CA . ARG A 1 104 ? 21.486 3.180 9.907 1.00 87.40 201 ARG A CA 1
ATOM 859 C C . ARG A 1 104 ? 20.199 2.858 9.169 1.00 86.59 201 ARG A C 1
ATOM 860 O O . ARG A 1 104 ? 19.240 2.362 9.759 1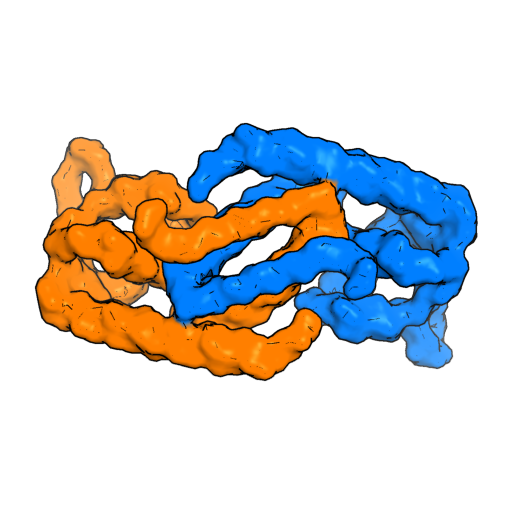.00 87.10 201 ARG A O 1
ATOM 868 N N . LYS A 1 105 ? 20.184 3.151 7.873 1.00 85.36 202 LYS A N 1
ATOM 869 C CA . LYS A 1 105 ? 19.021 2.889 7.039 1.00 83.24 202 LYS A CA 1
ATOM 870 C C . LYS A 1 105 ? 18.745 1.392 7.008 1.00 80.08 202 LYS A C 1
ATOM 871 O O . LYS A 1 105 ? 17.597 0.965 6.919 1.00 77.81 202 LYS A O 1
ATOM 877 N N . LYS A 1 106 ? 19.810 0.602 7.077 1.00 76.81 203 LYS A N 1
ATOM 878 C CA . LYS A 1 106 ? 19.697 -0.851 7.073 1.00 74.57 203 LYS A CA 1
ATOM 879 C C . LYS A 1 106 ? 19.045 -1.286 8.384 1.00 73.31 203 LYS A C 1
ATOM 880 O O . LYS A 1 106 ? 18.129 -2.114 8.390 1.00 73.62 203 LYS A O 1
ATOM 886 N N . ILE A 1 107 ? 19.527 -0.719 9.490 1.00 70.47 204 ILE A N 1
ATOM 887 C CA . ILE A 1 107 ? 18.997 -1.022 10.816 1.00 67.42 204 ILE A CA 1
ATOM 888 C C . ILE A 1 107 ? 17.505 -0.683 10.900 1.00 65.55 204 ILE A C 1
ATOM 889 O O . ILE A 1 107 ? 16.677 -1.552 11.165 1.00 62.77 204 ILE A O 1
ATOM 894 N N . GLU A 1 108 ? 17.178 0.585 10.667 1.00 64.74 205 GLU A N 1
ATOM 895 C CA . GLU A 1 108 ? 15.802 1.051 10.714 1.00 65.49 205 GLU A CA 1
ATOM 896 C C . GLU A 1 108 ? 14.880 0.238 9.818 1.00 64.58 205 GLU A C 1
ATOM 897 O O . GLU A 1 108 ? 13.767 -0.112 10.210 1.00 65.68 205 GLU A O 1
ATOM 903 N N . SER A 1 109 ? 15.355 -0.063 8.617 1.00 63.15 206 SER A N 1
ATOM 904 C CA . SER A 1 109 ? 14.602 -0.848 7.648 1.00 61.07 206 SER A CA 1
ATOM 905 C C . SER A 1 109 ? 14.218 -2.199 8.237 1.00 58.59 206 SER A C 1
ATOM 906 O O . SER A 1 109 ? 13.075 -2.654 8.119 1.00 58.09 206 SER A O 1
ATOM 909 N N . LEU A 1 110 ? 15.189 -2.837 8.873 1.00 55.17 207 LEU A N 1
ATOM 910 C CA . LEU A 1 110 ? 14.977 -4.138 9.482 1.00 51.73 207 LEU A CA 1
ATOM 911 C C . LEU A 1 110 ? 14.024 -4.025 10.672 1.00 51.07 207 LEU A C 1
ATOM 912 O O . LEU A 1 110 ? 13.070 -4.787 10.789 1.00 49.53 207 LEU A O 1
ATOM 917 N N . LEU A 1 111 ? 14.270 -3.060 11.547 1.00 50.88 208 LEU A N 1
ATOM 918 C CA . LEU A 1 111 ? 13.414 -2.882 12.716 1.00 50.04 208 LEU A CA 1
ATOM 919 C C . LEU A 1 111 ? 11.998 -2.519 12.269 1.00 49.86 208 LEU A C 1
ATOM 920 O O . LEU A 1 111 ? 11.024 -2.798 12.957 1.00 48.91 208 LEU A O 1
ATOM 925 N N . SER A 1 112 ? 11.907 -1.903 11.093 1.00 50.52 209 SER A N 1
ATOM 926 C CA . SER A 1 112 ? 10.635 -1.499 10.530 1.00 50.23 209 SER A CA 1
ATOM 927 C C . SER A 1 112 ? 9.871 -2.744 10.132 1.00 50.00 209 SER A C 1
ATOM 928 O O . SER A 1 112 ? 8.657 -2.824 10.302 1.00 50.44 209 SER A O 1
ATOM 931 N N . ARG A 1 113 ? 10.587 -3.723 9.598 1.00 50.45 210 ARG A N 1
ATOM 932 C CA . ARG A 1 113 ? 9.963 -4.978 9.200 1.00 50.00 210 ARG A CA 1
ATOM 933 C C . ARG A 1 113 ? 9.632 -5.813 10.430 1.00 47.38 210 ARG A C 1
ATOM 934 O O . ARG A 1 113 ? 8.720 -6.635 10.404 1.00 44.28 210 ARG A O 1
ATOM 942 N N . VAL A 1 114 ? 10.380 -5.613 11.510 1.00 46.28 211 VAL A N 1
ATOM 943 C CA . VAL A 1 114 ? 10.104 -6.362 12.730 1.00 44.96 211 VAL A CA 1
ATOM 944 C C . VAL A 1 114 ? 8.818 -5.818 13.339 1.00 43.27 211 VAL A C 1
ATOM 945 O O . VAL A 1 114 ? 8.027 -6.571 13.907 1.00 41.03 211 VAL A O 1
ATOM 949 N N . ASN A 1 115 ? 8.603 -4.512 13.185 1.00 43.25 212 ASN A N 1
ATOM 950 C CA . ASN A 1 115 ? 7.402 -3.848 13.684 1.00 42.16 212 ASN A CA 1
ATOM 951 C C . ASN A 1 115 ? 6.138 -4.389 13.011 1.00 41.19 212 ASN A C 1
ATOM 952 O O . ASN A 1 115 ? 5.128 -4.597 13.672 1.00 39.03 212 ASN A O 1
ATOM 957 N N . LYS A 1 116 ? 6.199 -4.615 11.698 1.00 40.65 213 LYS A N 1
ATOM 958 C CA . LYS A 1 116 ? 5.056 -5.159 10.973 1.00 41.42 213 LYS A CA 1
ATOM 959 C C . LYS A 1 116 ? 4.778 -6.612 11.366 1.00 43.09 213 LYS A C 1
ATOM 960 O O . LYS A 1 116 ? 3.619 -7.034 11.375 1.00 44.01 213 LYS A O 1
ATOM 966 N N . ARG A 1 117 ? 5.813 -7.382 11.697 1.00 45.26 214 ARG A N 1
ATOM 967 C CA . ARG A 1 117 ? 5.568 -8.763 12.114 1.00 47.24 214 ARG A CA 1
ATOM 968 C C . ARG A 1 117 ? 4.881 -8.794 13.469 1.00 45.55 214 ARG A C 1
ATOM 969 O O . ARG A 1 117 ? 4.034 -9.648 13.715 1.00 44.03 214 ARG A O 1
ATOM 977 N N . ILE A 1 118 ? 5.258 -7.866 14.342 1.00 44.12 215 ILE A N 1
ATOM 978 C CA . ILE A 1 118 ? 4.656 -7.768 15.671 1.00 44.64 215 ILE A CA 1
ATOM 979 C C . ILE A 1 118 ? 3.142 -7.552 15.545 1.00 44.77 215 ILE A C 1
ATOM 980 O O . ILE A 1 118 ? 2.353 -8.181 16.255 1.00 45.72 215 ILE A O 1
ATOM 985 N N . THR A 1 119 ? 2.750 -6.676 14.623 1.00 45.34 216 THR A N 1
ATOM 986 C CA . THR A 1 119 ? 1.347 -6.371 14.391 1.00 45.53 216 THR A CA 1
ATOM 987 C C . THR A 1 119 ? 0.580 -7.592 13.885 1.00 45.36 216 THR A C 1
ATOM 988 O O . THR A 1 119 ? -0.521 -7.899 14.369 1.00 44.31 216 THR A O 1
ATOM 992 N N . GLU A 1 120 ? 1.160 -8.288 12.913 1.00 46.93 217 GLU A N 1
ATOM 993 C CA . GLU A 1 120 ? 0.534 -9.497 12.399 1.00 49.54 217 GLU A CA 1
ATOM 994 C C . GLU A 1 120 ? 0.437 -10.497 13.548 1.00 50.12 217 GLU A C 1
ATOM 995 O O . GLU A 1 120 ? -0.551 -11.222 13.671 1.00 49.63 217 GLU A O 1
ATOM 1001 N N . ALA A 1 121 ? 1.470 -10.525 14.386 1.00 51.12 218 ALA A N 1
ATOM 1002 C CA . ALA A 1 121 ? 1.512 -11.421 15.539 1.00 51.99 218 ALA A CA 1
ATOM 1003 C C . ALA A 1 121 ? 0.434 -11.082 16.559 1.00 54.26 218 ALA A C 1
ATOM 1004 O O . ALA A 1 121 ? -0.165 -11.980 17.140 1.00 55.71 218 ALA A O 1
ATOM 1006 N N . ASN A 1 122 ? 0.185 -9.794 16.786 1.00 55.54 219 ASN A N 1
ATOM 1007 C CA . ASN A 1 122 ? -0.844 -9.420 17.746 1.00 57.40 219 ASN A CA 1
ATOM 1008 C C . ASN A 1 122 ? -2.239 -9.783 17.246 1.00 61.41 219 ASN A C 1
ATOM 1009 O O . ASN A 1 122 ? -3.197 -9.760 18.012 1.00 63.81 219 ASN A O 1
ATOM 1014 N N . ASN A 1 123 ? -2.359 -10.123 15.965 1.00 65.09 220 ASN A N 1
ATOM 1015 C CA . ASN A 1 123 ? -3.659 -10.495 15.418 1.00 69.21 220 ASN A CA 1
ATOM 1016 C C . ASN A 1 123 ? -3.867 -12.009 15.488 1.00 72.26 220 ASN A C 1
ATOM 1017 O O . ASN A 1 123 ? -5.006 -12.484 15.551 1.00 72.52 220 ASN A O 1
ATOM 1022 N N . GLU A 1 124 ? -2.770 -12.763 15.478 1.00 76.04 221 GLU A N 1
ATOM 1023 C CA . GLU A 1 124 ? -2.852 -14.220 15.580 1.00 81.76 221 GLU A CA 1
ATOM 1024 C C . GLU A 1 124 ? -2.835 -14.612 17.053 1.00 84.93 221 GLU A C 1
ATOM 1025 O O . GLU A 1 124 ? -3.792 -15.204 17.548 1.00 87.20 221 GLU A O 1
ATOM 1031 N N . ILE A 1 125 ? -1.746 -14.273 17.745 1.00 88.11 222 ILE A N 1
ATOM 1032 C CA . ILE A 1 125 ? -1.585 -14.583 19.168 1.00 90.27 222 ILE A CA 1
ATOM 1033 C C . ILE A 1 125 ? -2.924 -14.599 19.895 1.00 93.03 222 ILE A C 1
ATOM 1034 O O . ILE A 1 125 ? -3.516 -15.660 20.101 1.00 94.48 222 ILE A O 1
ATOM 1039 N N . GLU A 1 126 ? -3.390 -13.416 20.282 1.00 95.68 223 GLU A N 1
ATOM 1040 C CA . GLU A 1 126 ? -4.659 -13.272 20.981 1.00 99.57 223 GLU A CA 1
ATOM 1041 C C . GLU A 1 126 ? -4.984 -14.457 21.898 1.00 101.71 223 GLU A C 1
ATOM 1042 O O . GLU A 1 126 ? -5.807 -15.310 21.563 1.00 102.28 223 GLU A O 1
ATOM 1048 N N . LEU A 1 127 ? -4.325 -14.501 23.054 1.00 103.33 224 LEU A N 1
ATOM 1049 C CA . LEU A 1 127 ? -4.539 -15.563 24.033 1.00 104.31 224 LEU A CA 1
ATOM 1050 C C . LEU A 1 127 ? -5.296 -14.977 25.226 1.00 105.67 224 LEU A C 1
ATOM 1051 O O . LEU A 1 127 ? -4.669 -14.793 26.292 1.00 106.82 224 LEU A O 1
ATOM 1057 N N . GLY B 1 1 ? -12.664 -11.152 32.324 1.00 61.24 98 GLY B N 1
ATOM 1058 C CA . GLY B 1 1 ? -13.537 -11.374 33.515 1.00 63.75 98 GLY B CA 1
ATOM 1059 C C . GLY B 1 1 ? -12.818 -11.156 34.838 1.00 63.18 98 GLY B C 1
ATOM 1060 O O . GLY B 1 1 ? -13.292 -10.426 35.705 1.00 66.12 98 GLY B O 1
ATOM 1061 N N . SER B 1 2 ? -11.675 -11.807 35.002 1.00 58.95 99 SER B N 1
ATOM 1062 C CA . SER B 1 2 ? -10.890 -11.661 36.216 1.00 53.06 99 SER B CA 1
ATOM 1063 C C . SER B 1 2 ? -9.458 -11.387 35.788 1.00 51.84 99 SER B C 1
ATOM 1064 O O . SER B 1 2 ? -8.972 -11.987 34.828 1.00 56.20 99 SER B O 1
ATOM 1067 N N . HIS B 1 3 ? -8.791 -10.479 36.486 1.00 46.07 100 HIS B N 1
ATOM 1068 C CA . HIS B 1 3 ? -7.395 -10.137 36.189 1.00 41.09 100 HIS B CA 1
ATOM 1069 C C . HIS B 1 3 ? -7.218 -9.166 35.043 1.00 39.03 100 HIS B C 1
ATOM 1070 O O . HIS B 1 3 ? -7.781 -9.322 33.981 1.00 39.67 100 HIS B O 1
ATOM 1077 N N . MET B 1 4 ? -6.418 -8.144 35.292 1.00 37.06 101 MET B N 1
ATOM 1078 C CA . MET B 1 4 ? -6.134 -7.148 34.293 1.00 33.60 101 MET B CA 1
ATOM 1079 C C . MET B 1 4 ? -5.515 -7.815 33.061 1.00 31.83 101 MET B C 1
ATOM 1080 O O . MET B 1 4 ? -4.542 -8.570 33.180 1.00 30.35 101 MET B O 1
ATOM 1085 N N . ALA B 1 5 ? -6.093 -7.538 31.891 1.00 29.69 102 ALA B N 1
ATOM 1086 C CA . ALA B 1 5 ? -5.592 -8.069 30.631 1.00 30.76 102 ALA B CA 1
ATOM 1087 C C . ALA B 1 5 ? -4.247 -7.419 30.366 1.00 32.04 102 ALA B C 1
ATOM 1088 O O . ALA B 1 5 ? -3.968 -6.342 30.869 1.00 36.40 102 ALA B O 1
ATOM 1090 N N . ILE B 1 6 ? -3.411 -8.075 29.579 1.00 33.38 103 ILE B N 1
ATOM 1091 C CA . ILE B 1 6 ? -2.120 -7.512 29.247 1.00 33.44 103 ILE B CA 1
ATOM 1092 C C . ILE B 1 6 ? -2.298 -6.668 27.993 1.00 33.27 103 ILE B C 1
ATOM 1093 O O . ILE B 1 6 ? -2.897 -7.106 27.020 1.00 32.92 103 ILE B O 1
ATOM 1098 N N . THR B 1 7 ? -1.786 -5.449 28.029 1.00 35.36 104 THR B N 1
ATOM 1099 C CA . THR B 1 7 ? -1.888 -4.560 26.896 1.00 37.82 104 THR B CA 1
ATOM 1100 C C . THR B 1 7 ? -0.816 -4.953 25.903 1.00 38.71 104 THR B C 1
ATOM 1101 O O . THR B 1 7 ? 0.320 -5.220 26.279 1.00 38.49 104 THR B O 1
ATOM 1105 N N . LYS B 1 8 ? -1.196 -4.973 24.635 1.00 39.49 105 LYS B N 1
ATOM 1106 C CA . LYS B 1 8 ? -0.301 -5.294 23.545 1.00 41.51 105 LYS B CA 1
ATOM 1107 C C . LYS B 1 8 ? 0.663 -4.140 23.247 1.00 41.84 105 LYS B C 1
ATOM 1108 O O . LYS B 1 8 ? 0.344 -2.964 23.447 1.00 44.61 105 LYS B O 1
ATOM 1114 N N . ILE B 1 9 ? 1.850 -4.481 22.770 1.00 39.57 106 ILE B N 1
ATOM 1115 C CA . ILE B 1 9 ? 2.821 -3.477 22.402 1.00 36.43 106 ILE B CA 1
ATOM 1116 C C . ILE B 1 9 ? 2.755 -3.471 20.875 1.00 35.60 106 ILE B C 1
ATOM 1117 O O . ILE B 1 9 ? 2.200 -4.394 20.275 1.00 35.47 106 ILE B O 1
ATOM 1122 N N . ASN B 1 10 ? 3.286 -2.448 20.227 1.00 33.19 107 ASN B N 1
ATOM 1123 C CA . ASN B 1 10 ? 3.209 -2.417 18.775 1.00 33.81 107 ASN B CA 1
ATOM 1124 C C . ASN B 1 10 ? 4.545 -2.001 18.110 1.00 35.31 107 ASN B C 1
ATOM 1125 O O . ASN B 1 10 ? 4.597 -1.685 16.923 1.00 37.56 107 ASN B O 1
ATOM 1130 N N . ASP B 1 11 ? 5.627 -1.986 18.877 1.00 34.25 108 ASP B N 1
ATOM 1131 C CA . ASP B 1 11 ? 6.918 -1.663 18.280 1.00 33.53 108 ASP B CA 1
ATOM 1132 C C . ASP B 1 11 ? 8.056 -2.251 19.102 1.00 34.36 108 ASP B C 1
ATOM 1133 O O . ASP B 1 11 ? 7.850 -2.669 20.249 1.00 32.78 108 ASP B O 1
ATOM 1138 N N . CYS B 1 12 ? 9.240 -2.298 18.499 1.00 37.24 109 CYS B N 1
ATOM 1139 C CA . CYS B 1 12 ? 10.433 -2.911 19.108 1.00 38.34 109 CYS B CA 1
ATOM 1140 C C . CYS B 1 12 ? 10.832 -2.431 20.483 1.00 38.76 109 CYS B C 1
ATOM 1141 O O . CYS B 1 12 ? 11.111 -3.249 21.367 1.00 39.81 109 CYS B O 1
ATOM 1144 N N . PHE B 1 13 ? 10.863 -1.118 20.672 1.00 39.60 110 PHE B N 1
ATOM 1145 C CA . PHE B 1 13 ? 11.232 -0.583 21.965 1.00 42.18 110 PHE B CA 1
ATOM 1146 C C . PHE B 1 13 ? 10.268 -1.014 23.073 1.00 43.08 110 PHE B C 1
ATOM 1147 O O . PHE B 1 13 ? 10.686 -1.261 24.213 1.00 44.51 110 PHE B O 1
ATOM 1155 N N . GLU B 1 14 ? 8.984 -1.112 22.759 1.00 42.31 111 GLU B N 1
ATOM 1156 C CA . GLU B 1 14 ? 8.022 -1.515 23.772 1.00 40.60 111 GLU B CA 1
ATOM 1157 C C . GLU B 1 14 ? 8.174 -2.986 24.079 1.00 38.79 111 GLU B C 1
ATOM 1158 O O . GLU B 1 14 ? 8.005 -3.404 25.214 1.00 37.94 111 GLU B O 1
ATOM 1164 N N . LEU B 1 15 ? 8.511 -3.761 23.055 1.00 37.54 112 LEU B N 1
ATOM 1165 C CA . LEU B 1 15 ? 8.704 -5.187 23.219 1.00 33.74 112 LEU B CA 1
ATOM 1166 C C . LEU B 1 15 ? 9.873 -5.364 24.176 1.00 33.32 112 LEU B C 1
ATOM 1167 O O . LEU B 1 15 ? 9.764 -6.042 25.192 1.00 34.91 112 LEU B O 1
ATOM 1172 N N . LEU B 1 16 ? 10.989 -4.721 23.849 1.00 32.31 113 LEU B N 1
ATOM 1173 C CA . LEU B 1 16 ? 12.188 -4.820 24.651 1.00 31.20 113 LEU B CA 1
ATOM 1174 C C . LEU B 1 16 ? 11.906 -4.483 26.119 1.00 32.18 113 LEU B C 1
ATOM 1175 O O . LEU B 1 16 ? 12.335 -5.214 27.033 1.00 30.15 113 LEU B O 1
ATOM 1180 N N . SER B 1 17 ? 11.178 -3.393 26.352 1.00 31.44 114 SER B N 1
ATOM 1181 C CA . SER B 1 17 ? 10.859 -2.999 27.712 1.00 32.02 114 SER B CA 1
ATOM 1182 C C . SER B 1 17 ? 10.031 -4.068 28.390 1.00 32.18 114 SER B C 1
ATOM 1183 O O . SER B 1 17 ? 10.295 -4.436 29.536 1.00 35.84 114 SER B O 1
ATOM 1186 N N . MET B 1 18 ? 9.030 -4.578 27.684 1.00 30.28 115 MET B N 1
ATOM 1187 C CA . MET B 1 18 ? 8.176 -5.594 28.276 1.00 29.84 115 MET B CA 1
ATOM 1188 C C . MET B 1 18 ? 9.001 -6.796 28.719 1.00 29.27 115 MET B C 1
ATOM 1189 O O . MET B 1 18 ? 8.864 -7.277 29.839 1.00 29.56 115 MET B O 1
ATOM 1194 N N . VAL B 1 19 ? 9.877 -7.257 27.843 1.00 30.62 116 VAL B N 1
ATOM 1195 C CA . VAL B 1 19 ? 10.737 -8.391 28.140 1.00 30.76 116 VAL B CA 1
ATOM 1196 C C . VAL B 1 19 ? 11.674 -8.081 29.315 1.00 33.07 116 VAL B C 1
ATOM 1197 O O . VAL B 1 19 ? 11.833 -8.888 30.233 1.00 35.37 116 VAL B O 1
ATOM 1201 N N . THR B 1 20 ? 12.288 -6.901 29.292 1.00 33.75 117 THR B N 1
ATOM 1202 C CA . THR B 1 20 ? 13.186 -6.522 30.375 1.00 34.17 117 THR B CA 1
ATOM 1203 C C . THR B 1 20 ? 12.427 -6.597 31.701 1.00 33.98 117 THR B C 1
ATOM 1204 O O . THR B 1 20 ? 12.909 -7.181 32.677 1.00 34.88 117 THR B O 1
ATOM 1208 N N . TYR B 1 21 ? 11.238 -6.007 31.740 1.00 32.20 118 TYR B N 1
ATOM 1209 C CA . TYR B 1 21 ? 10.438 -6.017 32.951 1.00 31.83 118 TYR B CA 1
ATOM 1210 C C . TYR B 1 21 ? 9.995 -7.447 33.330 1.00 31.49 118 TYR B C 1
ATOM 1211 O O . TYR B 1 21 ? 9.993 -7.832 34.500 1.00 30.74 118 TYR B O 1
ATOM 1220 N N . ALA B 1 22 ? 9.633 -8.251 32.343 1.00 31.73 119 ALA B N 1
ATOM 1221 C CA . ALA B 1 22 ? 9.195 -9.604 32.653 1.00 33.79 119 ALA B CA 1
ATOM 1222 C C . ALA B 1 22 ? 10.362 -10.469 33.126 1.00 35.43 119 ALA B C 1
ATOM 1223 O O . ALA B 1 22 ? 10.202 -11.291 34.038 1.00 34.66 119 ALA B O 1
ATOM 1225 N N . ASP B 1 23 ? 11.531 -10.293 32.511 1.00 38.35 120 ASP B N 1
ATOM 1226 C CA . ASP B 1 23 ? 12.697 -11.082 32.899 1.00 42.05 120 ASP B CA 1
ATOM 1227 C C . ASP B 1 23 ? 13.082 -10.792 34.347 1.00 42.26 120 ASP B C 1
ATOM 1228 O O . ASP B 1 23 ? 13.410 -11.708 35.103 1.00 40.84 120 ASP B O 1
ATOM 1233 N N . LYS B 1 24 ? 13.038 -9.521 34.737 1.00 43.31 121 LYS B N 1
ATOM 1234 C CA . LYS B 1 24 ? 13.380 -9.164 36.103 1.00 43.62 121 LYS B CA 1
ATOM 1235 C C . LYS B 1 24 ? 12.442 -9.838 37.094 1.00 42.71 121 LYS B C 1
ATOM 1236 O O . LYS B 1 24 ? 12.893 -10.441 38.065 1.00 45.32 121 LYS B O 1
ATOM 1242 N N . LEU B 1 25 ? 11.138 -9.760 36.864 1.00 40.70 122 LEU B N 1
ATOM 1243 C CA . LEU B 1 25 ? 10.229 -10.404 37.788 1.00 38.48 122 LEU B CA 1
ATOM 1244 C C . LEU B 1 25 ? 10.437 -11.919 37.792 1.00 38.89 122 LEU B C 1
ATOM 1245 O O . LEU B 1 25 ? 10.333 -12.554 38.836 1.00 37.55 122 LEU B O 1
ATOM 1250 N N . LYS B 1 26 ? 10.739 -12.506 36.634 1.00 41.30 123 LYS B N 1
ATOM 1251 C CA . LYS B 1 26 ? 10.959 -13.952 36.573 1.00 44.06 123 LYS B CA 1
ATOM 1252 C C . LYS B 1 26 ? 12.177 -14.385 37.382 1.00 47.10 123 LYS B C 1
ATOM 1253 O O . LYS B 1 26 ? 12.095 -15.313 38.187 1.00 48.12 123 LYS B O 1
ATOM 1259 N N . SER B 1 27 ? 13.306 -13.715 37.157 1.00 49.52 124 SER B N 1
ATOM 1260 C CA . SER B 1 27 ? 14.541 -14.051 37.849 1.00 51.17 124 SER B CA 1
ATOM 1261 C C . SER B 1 27 ? 14.399 -13.882 39.352 1.00 53.09 124 SER B C 1
ATOM 1262 O O . SER B 1 27 ? 14.975 -14.651 40.119 1.00 55.98 124 SER B O 1
ATOM 1265 N N . LEU B 1 28 ? 13.637 -12.876 39.774 1.00 53.07 125 LEU B N 1
ATOM 1266 C CA . LEU B 1 28 ? 13.429 -12.642 41.204 1.00 52.85 125 LEU B CA 1
ATOM 1267 C C . LEU B 1 28 ? 12.653 -13.798 41.814 1.00 51.39 125 LEU B C 1
ATOM 1268 O O . LEU B 1 28 ? 13.076 -14.398 42.800 1.00 51.30 125 LEU B O 1
ATOM 1273 N N . ILE B 1 29 ? 11.515 -14.113 41.220 1.00 50.77 126 ILE B N 1
ATOM 1274 C CA . ILE B 1 29 ? 10.697 -15.201 41.714 1.00 51.91 126 ILE B CA 1
ATOM 1275 C C . ILE B 1 29 ? 11.533 -16.468 41.813 1.00 54.08 126 ILE B C 1
ATOM 1276 O O . ILE B 1 29 ? 11.363 -17.260 42.738 1.00 54.49 126 ILE B O 1
ATOM 1281 N N . LYS B 1 30 ? 12.443 -16.658 40.862 1.00 57.22 127 LYS B N 1
ATOM 1282 C CA . LYS B 1 30 ? 13.304 -17.835 40.881 1.00 60.96 127 LYS B CA 1
ATOM 1283 C C . LYS B 1 30 ? 14.376 -17.696 41.959 1.00 62.04 127 LYS B C 1
ATOM 1284 O O . LYS B 1 30 ? 14.520 -18.572 42.803 1.00 62.97 127 LYS B O 1
ATOM 1290 N N . LYS B 1 31 ? 15.115 -16.588 41.935 1.00 63.90 128 LYS B N 1
ATOM 1291 C CA . LYS B 1 31 ? 16.159 -16.321 42.924 1.00 65.17 128 LYS B CA 1
ATOM 1292 C C . LYS B 1 31 ? 15.558 -16.585 44.298 1.00 65.33 128 LYS B C 1
ATOM 1293 O O . LYS B 1 31 ? 15.920 -17.547 44.967 1.00 66.74 128 LYS B O 1
ATOM 1299 N N . GLU B 1 32 ? 14.643 -15.724 44.721 1.00 65.75 129 GLU B N 1
ATOM 1300 C CA . GLU B 1 32 ? 13.950 -15.914 45.992 1.00 65.77 129 GLU B CA 1
ATOM 1301 C C . GLU B 1 32 ? 12.979 -17.035 45.656 1.00 64.14 129 GLU B C 1
ATOM 1302 O O . GLU B 1 32 ? 12.881 -17.407 44.491 1.00 66.77 129 GLU B O 1
ATOM 1308 N N . PHE B 1 33 ? 12.277 -17.594 46.630 1.00 61.52 130 PHE B N 1
ATOM 1309 C CA . PHE B 1 33 ? 11.329 -18.679 46.331 1.00 61.59 130 PHE B CA 1
ATOM 1310 C C . PHE B 1 33 ? 11.961 -19.896 45.658 1.00 62.23 130 PHE B C 1
ATOM 1311 O O . PHE B 1 33 ? 11.365 -20.970 45.638 1.00 61.41 130 PHE B O 1
ATOM 1319 N N . SER B 1 34 ? 13.157 -19.717 45.107 1.00 64.52 131 SER B N 1
ATOM 1320 C CA . SER B 1 34 ? 13.879 -20.782 44.421 1.00 66.17 131 SER B CA 1
ATOM 1321 C C . SER B 1 34 ? 12.911 -21.789 43.820 1.00 66.12 131 SER B C 1
ATOM 1322 O O . SER B 1 34 ? 12.613 -22.826 44.413 1.00 66.91 131 SER B O 1
ATOM 1325 N N . ILE B 1 35 ? 12.421 -21.453 42.632 1.00 65.56 132 ILE B N 1
ATOM 1326 C CA . ILE B 1 35 ? 11.464 -22.277 41.910 1.00 65.17 132 ILE B CA 1
ATOM 1327 C C . ILE B 1 35 ? 11.543 -21.881 40.436 1.00 65.51 132 ILE B C 1
ATOM 1328 O O . ILE B 1 35 ? 11.742 -20.707 40.124 1.00 66.94 132 ILE B O 1
ATOM 1333 N N . SER B 1 36 ? 11.410 -22.849 39.533 1.00 64.79 133 SER B N 1
ATOM 1334 C CA . SER B 1 36 ? 11.467 -22.555 38.101 1.00 63.57 133 SER B CA 1
ATOM 1335 C C . SER B 1 36 ? 10.163 -21.894 37.657 1.00 62.11 133 SER B C 1
ATOM 1336 O O . SER B 1 36 ? 9.139 -21.994 38.336 1.00 60.94 133 SER B O 1
ATOM 1339 N N . PHE B 1 37 ? 10.189 -21.226 36.512 1.00 60.83 134 PHE B N 1
ATOM 1340 C CA . PHE B 1 37 ? 8.981 -20.568 36.058 1.00 59.57 134 PHE B CA 1
ATOM 1341 C C . PHE B 1 37 ? 7.886 -21.544 35.665 1.00 59.03 134 PHE B C 1
ATOM 1342 O O . PHE B 1 37 ? 6.695 -21.235 35.827 1.00 58.73 134 PHE B O 1
ATOM 1350 N N . GLU B 1 38 ? 8.267 -22.716 35.154 1.00 57.29 135 GLU B N 1
ATOM 1351 C CA . GLU B 1 38 ? 7.264 -23.710 34.790 1.00 56.76 135 GLU B CA 1
ATOM 1352 C C . GLU B 1 38 ? 6.560 -24.164 36.061 1.00 55.27 135 GLU B C 1
ATOM 1353 O O . GLU B 1 38 ? 5.356 -24.411 36.049 1.00 55.17 135 GLU B O 1
ATOM 1359 N N . GLU B 1 39 ? 7.301 -24.269 37.161 1.00 53.13 136 GLU B N 1
ATOM 1360 C CA . GLU B 1 39 ? 6.690 -24.679 38.421 1.00 53.51 136 GLU B CA 1
ATOM 1361 C C . GLU B 1 39 ? 5.710 -23.586 38.826 1.00 52.11 136 GLU B C 1
ATOM 1362 O O . GLU B 1 39 ? 4.649 -23.856 39.391 1.00 52.47 136 GLU B O 1
ATOM 1368 N N . PHE B 1 40 ? 6.103 -22.345 38.539 1.00 50.85 137 PHE B N 1
ATOM 1369 C CA . PHE B 1 40 ? 5.305 -21.159 38.838 1.00 48.99 137 PHE B CA 1
ATOM 1370 C C . PHE B 1 40 ? 4.034 -21.192 37.989 1.00 48.09 137 PHE B C 1
ATOM 1371 O O . PHE B 1 40 ? 2.938 -20.988 38.495 1.00 48.04 137 PHE B O 1
ATOM 1379 N N . ALA B 1 41 ? 4.195 -21.459 36.697 1.00 47.54 138 ALA B N 1
ATOM 1380 C CA . ALA B 1 41 ? 3.062 -21.528 35.774 1.00 48.15 138 ALA B CA 1
ATOM 1381 C C . ALA B 1 41 ? 2.065 -22.630 36.156 1.00 49.31 138 ALA B C 1
ATOM 1382 O O . ALA B 1 41 ? 0.842 -22.444 36.054 1.00 50.18 138 ALA B O 1
ATOM 1384 N N . VAL B 1 42 ? 2.575 -23.776 36.596 1.00 50.04 139 VAL B N 1
ATOM 1385 C CA . VAL B 1 42 ? 1.697 -24.864 36.982 1.00 49.65 139 VAL B CA 1
ATOM 1386 C C . VAL B 1 42 ? 0.969 -24.427 38.234 1.00 51.28 139 VAL B C 1
ATOM 1387 O O . VAL B 1 42 ? -0.254 -24.551 38.341 1.00 51.02 139 VAL B O 1
ATOM 1391 N N . LEU B 1 43 ? 1.726 -23.902 39.184 1.00 54.51 140 LEU B N 1
ATOM 1392 C CA . LEU B 1 43 ? 1.135 -23.450 40.428 1.00 57.56 140 LEU B CA 1
ATOM 1393 C C . LEU B 1 43 ? 0.063 -22.374 40.249 1.00 59.24 140 LEU B C 1
ATOM 1394 O O . LEU B 1 43 ? -0.989 -22.460 40.887 1.00 57.43 140 LEU B O 1
ATOM 1399 N N . THR B 1 44 ? 0.298 -21.371 39.396 1.00 61.08 141 THR B N 1
ATOM 1400 C CA . THR B 1 44 ? -0.720 -20.332 39.234 1.00 61.87 141 THR B CA 1
ATOM 1401 C C . THR B 1 44 ? -1.890 -20.854 38.399 1.00 63.65 141 THR B C 1
ATOM 1402 O O . THR B 1 44 ? -3.026 -20.413 38.574 1.00 63.26 141 THR B O 1
ATOM 1406 N N . TYR B 1 45 ? -1.626 -21.804 37.508 1.00 66.01 142 TYR B N 1
ATOM 1407 C CA . TYR B 1 45 ? -2.711 -22.379 36.718 1.00 68.57 142 TYR B CA 1
ATOM 1408 C C . TYR B 1 45 ? -3.658 -23.110 37.672 1.00 67.37 142 TYR B C 1
ATOM 1409 O O . TYR B 1 45 ? -4.882 -23.006 37.568 1.00 66.20 142 TYR B O 1
ATOM 1418 N N . ILE B 1 46 ? -3.077 -23.860 38.600 1.00 66.82 143 ILE B N 1
ATOM 1419 C CA . ILE B 1 46 ? -3.855 -24.608 39.572 1.00 66.27 143 ILE B CA 1
ATOM 1420 C C . ILE B 1 46 ? -4.666 -23.656 40.430 1.00 67.57 143 ILE B C 1
ATOM 1421 O O . ILE B 1 46 ? -5.828 -23.925 40.746 1.00 68.46 143 ILE B O 1
ATOM 1426 N N . SER B 1 47 ? -4.061 -22.532 40.798 1.00 68.52 144 SER B N 1
ATOM 1427 C CA . SER B 1 47 ? -4.748 -21.557 41.636 1.00 70.14 144 SER B CA 1
ATOM 1428 C C . SER B 1 47 ? -5.894 -20.830 40.927 1.00 71.77 144 SER B C 1
ATOM 1429 O O . SER B 1 47 ? -6.871 -20.430 41.564 1.00 70.98 144 SER B O 1
ATOM 1432 N N . GLU B 1 48 ? -5.776 -20.664 39.615 1.00 73.79 145 GLU B N 1
ATOM 1433 C CA . GLU B 1 48 ? -6.802 -19.979 38.843 1.00 76.78 145 GLU B CA 1
ATOM 1434 C C . GLU B 1 48 ? -8.048 -20.817 38.629 1.00 79.98 145 GLU B C 1
ATOM 1435 O O . GLU B 1 48 ? -9.174 -20.327 38.760 1.00 81.10 145 GLU B O 1
ATOM 1441 N N . ASN B 1 49 ? -7.833 -22.081 38.286 1.00 83.58 146 ASN B N 1
ATOM 1442 C CA . ASN B 1 49 ? -8.922 -23.010 38.033 1.00 86.93 146 ASN B CA 1
ATOM 1443 C C . ASN B 1 49 ? -8.988 -24.001 39.189 1.00 90.19 146 ASN B C 1
ATOM 1444 O O . ASN B 1 49 ? -8.705 -25.186 39.019 1.00 92.23 146 ASN B O 1
ATOM 1449 N N . LYS B 1 50 ? -9.352 -23.503 40.366 1.00 92.76 147 LYS B N 1
ATOM 1450 C CA . LYS B 1 50 ? -9.447 -24.335 41.558 1.00 94.53 147 LYS B CA 1
ATOM 1451 C C . LYS B 1 50 ? -10.132 -25.663 41.254 1.00 96.96 147 LYS B C 1
ATOM 1452 O O . LYS B 1 50 ? -11.133 -25.707 40.536 1.00 98.99 147 LYS B O 1
ATOM 1458 N N . GLU B 1 51 ? -9.584 -26.742 41.803 1.00 98.47 148 GLU B N 1
ATOM 1459 C CA . GLU B 1 51 ? -10.126 -28.077 41.590 1.00 99.69 148 GLU B CA 1
ATOM 1460 C C . GLU B 1 51 ? -9.503 -29.020 42.617 1.00 100.14 148 GLU B C 1
ATOM 1461 O O . GLU B 1 51 ? -8.651 -28.616 43.408 1.00 100.67 148 GLU B O 1
ATOM 1467 N N . LYS B 1 52 ? -9.938 -30.275 42.599 1.00 100.47 149 LYS B N 1
ATOM 1468 C CA . LYS B 1 52 ? -9.420 -31.297 43.503 1.00 100.57 149 LYS B CA 1
ATOM 1469 C C . LYS B 1 52 ? -8.653 -32.295 42.647 1.00 101.30 149 LYS B C 1
ATOM 1470 O O . LYS B 1 52 ? -7.720 -32.952 43.107 1.00 100.75 149 LYS B O 1
ATOM 1476 N N . GLU B 1 53 ? -9.066 -32.387 41.388 1.00 102.64 150 GLU B N 1
ATOM 1477 C CA . GLU B 1 53 ? -8.471 -33.300 40.424 1.00 104.22 150 GLU B CA 1
ATOM 1478 C C . GLU B 1 53 ? -8.130 -32.588 39.119 1.00 103.19 150 GLU B C 1
ATOM 1479 O O . GLU B 1 53 ? -8.985 -31.939 38.516 1.00 102.42 150 GLU B O 1
ATOM 1485 N N . TYR B 1 54 ? -6.878 -32.712 38.687 1.00 101.99 151 TYR B N 1
ATOM 1486 C CA . TYR B 1 54 ? -6.437 -32.084 37.446 1.00 101.29 151 TYR B CA 1
ATOM 1487 C C . TYR B 1 54 ? -5.817 -33.093 36.490 1.00 101.42 151 TYR B C 1
ATOM 1488 O O . TYR B 1 54 ? -5.092 -33.996 36.905 1.00 99.77 151 TYR B O 1
ATOM 1497 N N . TYR B 1 55 ? -6.104 -32.921 35.205 1.00 103.65 152 TYR B N 1
ATOM 1498 C CA . TYR B 1 55 ? -5.568 -33.787 34.165 1.00 106.33 152 TYR B CA 1
ATOM 1499 C C . TYR B 1 55 ? -4.267 -33.188 33.657 1.00 105.26 152 TYR B C 1
ATOM 1500 O O . TYR B 1 55 ? -4.276 -32.137 33.018 1.00 104.37 152 TYR B O 1
ATOM 1509 N N . LEU B 1 56 ? -3.150 -33.850 33.939 1.00 104.46 153 LEU B N 1
ATOM 1510 C CA . LEU B 1 56 ? -1.857 -33.356 33.485 1.00 103.78 153 LEU B CA 1
ATOM 1511 C C . LEU B 1 56 ? -1.918 -33.046 31.992 1.00 102.93 153 LEU B C 1
ATOM 1512 O O . LEU B 1 56 ? -1.077 -32.325 31.463 1.00 102.21 153 LEU B O 1
ATOM 1517 N N . LYS B 1 57 ? -2.919 -33.600 31.318 1.00 102.48 154 LYS B N 1
ATOM 1518 C CA . LYS B 1 57 ? -3.096 -33.363 29.893 1.00 103.08 154 LYS B CA 1
ATOM 1519 C C . LYS B 1 57 ? -3.452 -31.897 29.680 1.00 102.74 154 LYS B C 1
ATOM 1520 O O . LYS B 1 57 ? -2.769 -31.177 28.949 1.00 101.72 154 LYS B O 1
ATOM 1526 N N . ASP B 1 58 ? -4.529 -31.468 30.331 1.00 102.51 155 ASP B N 1
ATOM 1527 C CA . ASP B 1 58 ? -5.008 -30.095 30.228 1.00 101.68 155 ASP B CA 1
ATOM 1528 C C . ASP B 1 58 ? -3.928 -29.087 30.601 1.00 100.07 155 ASP B C 1
ATOM 1529 O O . ASP B 1 58 ? -3.628 -28.174 29.829 1.00 99.22 155 ASP B O 1
ATOM 1534 N N . ILE B 1 59 ? -3.348 -29.255 31.786 1.00 97.92 156 ILE B N 1
ATOM 1535 C CA . ILE B 1 59 ? -2.300 -28.359 32.254 1.00 96.27 156 ILE B CA 1
ATOM 1536 C C . ILE B 1 59 ? -1.254 -28.122 31.171 1.00 96.49 156 ILE B C 1
ATOM 1537 O O . ILE B 1 59 ? -0.923 -26.981 30.859 1.00 97.06 156 ILE B O 1
ATOM 1542 N N . ILE B 1 60 ? -0.742 -29.201 30.591 1.00 96.79 157 ILE B N 1
ATOM 1543 C CA . ILE B 1 60 ? 0.264 -29.086 29.542 1.00 96.97 157 ILE B CA 1
ATOM 1544 C C . ILE B 1 60 ? -0.286 -28.307 28.353 1.00 96.82 157 ILE B C 1
ATOM 1545 O O . ILE B 1 60 ? 0.437 -27.551 27.705 1.00 95.51 157 ILE B O 1
ATOM 1550 N N . ASN B 1 61 ? -1.571 -28.496 28.073 1.00 97.76 158 ASN B N 1
ATOM 1551 C CA . ASN B 1 61 ? -2.219 -27.813 26.959 1.00 98.85 158 ASN B CA 1
ATOM 1552 C C . ASN B 1 61 ? -2.313 -26.309 27.191 1.00 98.03 158 ASN B C 1
ATOM 1553 O O . ASN B 1 61 ? -1.922 -25.506 26.337 1.00 97.23 158 ASN B O 1
ATOM 1558 N N . HIS B 1 62 ? -2.829 -25.939 28.358 1.00 96.50 159 HIS B N 1
ATOM 1559 C CA . HIS B 1 62 ? -3.003 -24.541 28.705 1.00 95.45 159 HIS B CA 1
ATOM 1560 C C . HIS B 1 62 ? -1.713 -23.773 28.959 1.00 93.80 159 HIS B C 1
ATOM 1561 O O . HIS B 1 62 ? -1.729 -22.546 29.038 1.00 93.49 159 HIS B O 1
ATOM 1568 N N . LEU B 1 63 ? -0.598 -24.483 29.085 1.00 92.59 160 LEU B N 1
ATOM 1569 C CA . LEU B 1 63 ? 0.683 -23.819 29.297 1.00 92.46 160 LEU B CA 1
ATOM 1570 C C . LEU B 1 63 ? 1.491 -23.895 28.007 1.00 93.09 160 LEU B C 1
ATOM 1571 O O . LEU B 1 63 ? 1.145 -24.651 27.100 1.00 93.69 160 LEU B O 1
ATOM 1576 N N . ASN B 1 64 ? 2.560 -23.112 27.921 1.00 94.27 161 ASN B N 1
ATOM 1577 C CA . ASN B 1 64 ? 3.403 -23.100 26.731 1.00 96.28 161 ASN B CA 1
ATOM 1578 C C . ASN B 1 64 ? 4.862 -23.432 27.051 1.00 98.46 161 ASN B C 1
ATOM 1579 O O . ASN B 1 64 ? 5.768 -22.686 26.676 1.00 99.29 161 ASN B O 1
ATOM 1584 N N . TYR B 1 65 ? 5.097 -24.556 27.725 1.00 100.80 162 TYR B N 1
ATOM 1585 C CA . TYR B 1 65 ? 6.462 -24.935 28.089 1.00 102.50 162 TYR B CA 1
ATOM 1586 C C . TYR B 1 65 ? 6.957 -26.310 27.627 1.00 103.55 162 TYR B C 1
ATOM 1587 O O . TYR B 1 65 ? 8.055 -26.722 28.006 1.00 104.20 162 TYR B O 1
ATOM 1596 N N . LYS B 1 66 ? 6.173 -27.014 26.813 1.00 104.60 163 LYS B N 1
ATOM 1597 C CA . LYS B 1 66 ? 6.568 -28.346 26.344 1.00 105.58 163 LYS B CA 1
ATOM 1598 C C . LYS B 1 66 ? 6.547 -29.353 27.501 1.00 105.79 163 LYS B C 1
ATOM 1599 O O . LYS B 1 66 ? 7.094 -29.090 28.575 1.00 106.53 163 LYS B O 1
ATOM 1605 N N . GLN B 1 67 ? 5.920 -30.505 27.269 1.00 105.43 164 GLN B N 1
ATOM 1606 C CA . GLN B 1 67 ? 5.795 -31.558 28.280 1.00 105.10 164 GLN B CA 1
ATOM 1607 C C . GLN B 1 67 ? 7.037 -31.815 29.132 1.00 103.20 164 GLN B C 1
ATOM 1608 O O . GLN B 1 67 ? 6.952 -31.858 30.360 1.00 101.51 164 GLN B O 1
ATOM 1614 N N . PRO B 1 68 ? 8.203 -32.007 28.491 1.00 101.73 165 PRO B N 1
ATOM 1615 C CA . PRO B 1 68 ? 9.447 -32.262 29.220 1.00 101.51 165 PRO B CA 1
ATOM 1616 C C . PRO B 1 68 ? 9.626 -31.397 30.468 1.00 101.73 165 PRO B C 1
ATOM 1617 O O . PRO B 1 68 ? 9.838 -31.916 31.566 1.00 101.98 165 PRO B O 1
ATOM 1621 N N . GLN B 1 69 ? 9.534 -30.081 30.295 1.00 101.10 166 GLN B N 1
ATOM 1622 C CA . GLN B 1 69 ? 9.693 -29.144 31.404 1.00 99.54 166 GLN B CA 1
ATOM 1623 C C . GLN B 1 69 ? 8.487 -29.136 32.343 1.00 98.55 166 GLN B C 1
ATOM 1624 O O . GLN B 1 69 ? 8.638 -28.995 33.559 1.00 97.57 166 GLN B O 1
ATOM 1630 N N . VAL B 1 70 ? 7.293 -29.285 31.775 1.00 96.97 167 VAL B N 1
ATOM 1631 C CA . VAL B 1 70 ? 6.074 -29.299 32.569 1.00 96.10 167 VAL B CA 1
ATOM 1632 C C . VAL B 1 70 ? 6.057 -30.511 33.500 1.00 95.61 167 VAL B C 1
ATOM 1633 O O . VAL B 1 70 ? 5.955 -30.366 34.720 1.00 95.62 167 VAL B O 1
ATOM 1637 N N . VAL B 1 71 ? 6.157 -31.707 32.924 1.00 94.88 168 VAL B N 1
ATOM 1638 C CA . VAL B 1 71 ? 6.161 -32.939 33.716 1.00 93.51 168 VAL B CA 1
ATOM 1639 C C . VAL B 1 71 ? 7.295 -32.889 34.734 1.00 91.40 168 VAL B C 1
ATOM 1640 O O . VAL B 1 71 ? 7.170 -33.378 35.858 1.00 90.00 168 VAL B O 1
ATOM 1644 N N . LYS B 1 72 ? 8.403 -32.292 34.317 1.00 89.58 169 LYS B N 1
ATOM 1645 C CA . LYS B 1 72 ? 9.576 -32.123 35.161 1.00 87.41 169 LYS B CA 1
ATOM 1646 C C . LYS B 1 72 ? 9.189 -31.258 36.364 1.00 86.84 169 LYS B C 1
ATOM 1647 O O . LYS B 1 72 ? 9.628 -31.505 37.490 1.00 85.86 169 LYS B O 1
ATOM 1653 N N . ALA B 1 73 ? 8.354 -30.250 36.112 1.00 86.12 170 ALA B N 1
ATOM 1654 C CA . ALA B 1 73 ? 7.891 -29.339 37.153 1.00 84.88 170 ALA B CA 1
ATOM 1655 C C . ALA B 1 73 ? 6.855 -30.007 38.053 1.00 83.72 170 ALA B C 1
ATOM 1656 O O . ALA B 1 73 ? 6.915 -29.888 39.280 1.00 83.48 170 ALA B O 1
ATOM 1658 N N . VAL B 1 74 ? 5.901 -30.699 37.437 1.00 82.40 171 VAL B N 1
ATOM 1659 C CA . VAL B 1 74 ? 4.860 -31.400 38.179 1.00 81.93 171 VAL B CA 1
ATOM 1660 C C . VAL B 1 74 ? 5.542 -32.330 39.174 1.00 83.34 171 VAL B C 1
ATOM 1661 O O . VAL B 1 74 ? 5.216 -32.344 40.365 1.00 83.30 171 VAL B O 1
ATOM 1665 N N . LYS B 1 75 ? 6.497 -33.101 38.657 1.00 84.29 172 LYS B N 1
ATOM 1666 C CA . LYS B 1 75 ? 7.272 -34.056 39.440 1.00 85.45 172 LYS B CA 1
ATOM 1667 C C . LYS B 1 75 ? 7.817 -33.420 40.716 1.00 85.10 172 LYS B C 1
ATOM 1668 O O . LYS B 1 75 ? 7.482 -33.842 41.823 1.00 84.44 172 LYS B O 1
ATOM 1674 N N . ILE B 1 76 ? 8.655 -32.401 40.555 1.00 84.96 173 ILE B N 1
ATOM 1675 C CA . ILE B 1 76 ? 9.245 -31.704 41.690 1.00 84.70 173 ILE B CA 1
ATOM 1676 C C . ILE B 1 76 ? 8.165 -31.199 42.647 1.00 86.57 173 ILE B C 1
ATOM 1677 O O . ILE B 1 76 ? 8.181 -31.512 43.839 1.00 87.53 173 ILE B O 1
ATOM 1682 N N . LEU B 1 77 ? 7.228 -30.421 42.120 1.00 88.34 174 LEU B N 1
ATOM 1683 C CA . LEU B 1 77 ? 6.149 -29.874 42.931 1.00 90.83 174 LEU B CA 1
ATOM 1684 C C . LEU B 1 77 ? 5.454 -30.972 43.719 1.00 92.35 174 LEU B C 1
ATOM 1685 O O . LEU B 1 77 ? 5.048 -30.766 44.863 1.00 92.87 174 LEU B O 1
ATOM 1690 N N . SER B 1 78 ? 5.318 -32.136 43.092 1.00 93.58 175 SER B N 1
ATOM 1691 C CA . SER B 1 78 ? 4.672 -33.287 43.715 1.00 94.30 175 SER B CA 1
ATOM 1692 C C . SER B 1 78 ? 5.442 -33.750 44.953 1.00 95.09 175 SER B C 1
ATOM 1693 O O . SER B 1 78 ? 4.846 -34.058 45.987 1.00 94.11 175 SER B O 1
ATOM 1696 N N . GLN B 1 79 ? 6.767 -33.793 44.837 1.00 96.18 176 GLN B N 1
ATOM 1697 C CA . GLN B 1 79 ? 7.628 -34.198 45.942 1.00 96.88 176 GLN B CA 1
ATOM 1698 C C . GLN B 1 79 ? 7.509 -33.159 47.042 1.00 96.25 176 GLN B C 1
ATOM 1699 O O . GLN B 1 79 ? 7.363 -33.494 48.217 1.00 96.02 176 GLN B O 1
ATOM 1705 N N . GLU B 1 80 ? 7.585 -31.892 46.646 1.00 96.74 177 GLU B N 1
ATOM 1706 C CA . GLU B 1 80 ? 7.470 -30.780 47.581 1.00 98.47 177 GLU B CA 1
ATOM 1707 C C . GLU B 1 80 ? 6.134 -30.909 48.300 1.00 97.45 177 GLU B C 1
ATOM 1708 O O . GLU B 1 80 ? 5.887 -30.252 49.311 1.00 96.91 177 GLU B O 1
ATOM 1714 N N . ASP B 1 81 ? 5.279 -31.767 47.751 1.00 96.54 178 ASP B N 1
ATOM 1715 C CA . ASP B 1 81 ? 3.960 -32.043 48.300 1.00 96.10 178 ASP B CA 1
ATOM 1716 C C . ASP B 1 81 ? 2.999 -30.861 48.185 1.00 95.93 178 ASP B C 1
ATOM 1717 O O . ASP B 1 81 ? 2.371 -30.455 49.165 1.00 95.19 178 ASP B O 1
ATOM 1722 N N . TYR B 1 82 ? 2.900 -30.309 46.979 1.00 95.34 179 TYR B N 1
ATOM 1723 C CA . TYR B 1 82 ? 1.996 -29.198 46.710 1.00 95.82 179 TYR B CA 1
ATOM 1724 C C . TYR B 1 82 ? 0.707 -29.833 46.223 1.00 98.40 179 TYR B C 1
ATOM 1725 O O . TYR B 1 82 ? -0.378 -29.275 46.349 1.00 98.94 179 TYR B O 1
ATOM 1734 N N . PHE B 1 83 ? 0.859 -31.022 45.660 1.00 102.56 180 PHE B N 1
ATOM 1735 C CA . PHE B 1 83 ? -0.249 -31.821 45.160 1.00 107.16 180 PHE B CA 1
ATOM 1736 C C . PHE B 1 83 ? 0.274 -33.248 45.031 1.00 111.47 180 PHE B C 1
ATOM 1737 O O . PHE B 1 83 ? 1.431 -33.462 44.662 1.00 113.03 180 PHE B O 1
ATOM 1745 N N . ASP B 1 84 ? -0.570 -34.222 45.352 1.00 116.26 181 ASP B N 1
ATOM 1746 C CA . ASP B 1 84 ? -0.163 -35.618 45.291 1.00 120.51 181 ASP B CA 1
ATOM 1747 C C . ASP B 1 84 ? 0.299 -36.062 43.907 1.00 122.84 181 ASP B C 1
ATOM 1748 O O . ASP B 1 84 ? 1.501 -36.175 43.672 1.00 123.84 181 ASP B O 1
ATOM 1753 N N . LYS B 1 85 ? -0.637 -36.315 42.993 1.00 125.54 182 LYS B N 1
ATOM 1754 C CA . LYS B 1 85 ? -0.272 -36.759 41.642 1.00 129.19 182 LYS B CA 1
ATOM 1755 C C . LYS B 1 85 ? 0.467 -38.105 41.708 1.00 132.67 182 LYS B C 1
ATOM 1756 O O . LYS B 1 85 ? 1.020 -38.442 42.744 1.00 133.02 182 LYS B O 1
ATOM 1762 N N . LYS B 1 86 ? 0.550 -38.870 40.618 1.00 137.42 183 LYS B N 1
ATOM 1763 C CA . LYS B 1 86 ? 1.322 -40.118 40.710 1.00 141.87 183 LYS B CA 1
ATOM 1764 C C . LYS B 1 86 ? 1.683 -40.952 39.475 1.00 145.48 183 LYS B C 1
ATOM 1765 O O . LYS B 1 86 ? 2.197 -42.065 39.620 1.00 146.20 183 LYS B O 1
ATOM 1771 N N . ARG B 1 87 ? 1.440 -40.436 38.274 1.00 149.72 184 ARG B N 1
ATOM 1772 C CA . ARG B 1 87 ? 1.779 -41.177 37.054 1.00 153.31 184 ARG B CA 1
ATOM 1773 C C . ARG B 1 87 ? 1.153 -42.575 37.020 1.00 155.63 184 ARG B C 1
ATOM 1774 O O . ARG B 1 87 ? 0.269 -42.895 37.819 1.00 156.73 184 ARG B O 1
ATOM 1782 N N . ASN B 1 88 ? 1.632 -43.394 36.085 1.00 157.85 185 ASN B N 1
ATOM 1783 C CA . ASN B 1 88 ? 1.173 -44.772 35.901 1.00 159.72 185 ASN B CA 1
ATOM 1784 C C . ASN B 1 88 ? -0.321 -44.971 36.163 1.00 160.66 185 ASN B C 1
ATOM 1785 O O . ASN B 1 88 ? -0.734 -45.214 37.298 1.00 161.37 185 ASN B O 1
ATOM 1790 N N . GLU B 1 89 ? -1.125 -44.872 35.106 1.00 161.16 186 GLU B N 1
ATOM 1791 C CA . GLU B 1 89 ? -2.572 -45.048 35.212 1.00 161.11 186 GLU B CA 1
ATOM 1792 C C . GLU B 1 89 ? -3.132 -45.652 33.921 1.00 161.61 186 GLU B C 1
ATOM 1793 O O . GLU B 1 89 ? -4.345 -45.749 33.735 1.00 161.38 186 GLU B O 1
ATOM 1799 N N . HIS B 1 90 ? -2.211 -46.053 33.047 1.00 162.19 187 HIS B N 1
ATOM 1800 C CA . HIS B 1 90 ? -2.490 -46.694 31.760 1.00 162.38 187 HIS B CA 1
ATOM 1801 C C . HIS B 1 90 ? -3.612 -46.173 30.864 1.00 163.26 187 HIS B C 1
ATOM 1802 O O . HIS B 1 90 ? -4.526 -45.477 31.308 1.00 163.74 187 HIS B O 1
ATOM 1809 N N . ASP B 1 91 ? -3.513 -46.545 29.587 1.00 164.08 188 ASP B N 1
ATOM 1810 C CA . ASP B 1 91 ? -4.464 -46.180 28.537 1.00 164.37 188 ASP B CA 1
ATOM 1811 C C . ASP B 1 91 ? -4.973 -44.742 28.618 1.00 164.31 188 ASP B C 1
ATOM 1812 O O . ASP B 1 91 ? -4.424 -43.923 29.356 1.00 165.44 188 ASP B O 1
ATOM 1817 N N . GLU B 1 92 ? -6.018 -44.440 27.848 1.00 163.08 189 GLU B N 1
ATOM 1818 C CA . GLU B 1 92 ? -6.597 -43.097 27.826 1.00 161.08 189 GLU B CA 1
ATOM 1819 C C . GLU B 1 92 ? -5.486 -42.125 27.440 1.00 161.06 189 GLU B C 1
ATOM 1820 O O . GLU B 1 92 ? -4.566 -42.479 26.699 1.00 161.77 189 GLU B O 1
ATOM 1826 N N . ARG B 1 93 ? -5.582 -40.897 27.942 1.00 159.98 190 ARG B N 1
ATOM 1827 C CA . ARG B 1 93 ? -4.557 -39.889 27.696 1.00 158.33 190 ARG B CA 1
ATOM 1828 C C . ARG B 1 93 ? -3.467 -40.216 28.722 1.00 157.00 190 ARG B C 1
ATOM 1829 O O . ARG B 1 93 ? -3.347 -41.373 29.133 1.00 157.64 190 ARG B O 1
ATOM 1837 N N . THR B 1 94 ? -2.682 -39.236 29.159 1.00 154.50 191 THR B N 1
ATOM 1838 C CA . THR B 1 94 ? -1.637 -39.548 30.132 1.00 151.30 191 THR B CA 1
ATOM 1839 C C . THR B 1 94 ? -1.555 -38.712 31.408 1.00 149.09 191 THR B C 1
ATOM 1840 O O . THR B 1 94 ? -1.688 -37.488 31.389 1.00 148.73 191 THR B O 1
ATOM 1844 N N . VAL B 1 95 ? -1.334 -39.420 32.514 1.00 145.94 192 VAL B N 1
ATOM 1845 C CA . VAL B 1 95 ? -1.180 -38.855 33.855 1.00 142.24 192 VAL B CA 1
ATOM 1846 C C . VAL B 1 95 ? -2.268 -37.899 34.348 1.00 140.41 192 VAL B C 1
ATOM 1847 O O . VAL B 1 95 ? -3.020 -37.321 33.562 1.00 140.50 192 VAL B O 1
ATOM 1851 N N . LEU B 1 96 ? -2.331 -37.752 35.671 1.00 137.05 193 LEU B N 1
ATOM 1852 C CA . LEU B 1 96 ? -3.286 -36.879 36.350 1.00 134.19 193 LEU B CA 1
ATOM 1853 C C . LEU B 1 96 ? -2.673 -36.497 37.702 1.00 132.80 193 LEU B C 1
ATOM 1854 O O . LEU B 1 96 ? -1.795 -37.203 38.200 1.00 132.17 193 LEU B O 1
ATOM 1859 N N . ILE B 1 97 ? -3.122 -35.388 38.292 1.00 131.30 194 ILE B N 1
ATOM 1860 C CA . ILE B 1 97 ? -2.591 -34.956 39.588 1.00 129.17 194 ILE B CA 1
ATOM 1861 C C . ILE B 1 97 ? -3.692 -34.640 40.603 1.00 126.51 194 ILE B C 1
ATOM 1862 O O . ILE B 1 97 ? -4.788 -34.205 40.243 1.00 125.69 194 ILE B O 1
ATOM 1867 N N . LEU B 1 98 ? -3.380 -34.855 41.877 1.00 123.38 195 LEU B N 1
ATOM 1868 C CA . LEU B 1 98 ? -4.328 -34.630 42.962 1.00 121.58 195 LEU B CA 1
ATOM 1869 C C . LEU B 1 98 ? -3.912 -33.485 43.874 1.00 120.59 195 LEU B C 1
ATOM 1870 O O . LEU B 1 98 ? -2.805 -33.477 44.407 1.00 120.25 195 LEU B O 1
ATOM 1875 N N . VAL B 1 99 ? -4.809 -32.523 44.059 1.00 119.92 196 VAL B N 1
ATOM 1876 C CA . VAL B 1 99 ? -4.521 -31.380 44.914 1.00 118.75 196 VAL B CA 1
ATOM 1877 C C . VAL B 1 99 ? -5.305 -31.457 46.213 1.00 117.87 196 VAL B C 1
ATOM 1878 O O . VAL B 1 99 ? -6.465 -31.049 46.279 1.00 117.35 196 VAL B O 1
ATOM 1882 N N . ASN B 1 100 ? -4.666 -31.993 47.244 1.00 117.20 197 ASN B N 1
ATOM 1883 C CA . ASN B 1 100 ? -5.302 -32.104 48.544 1.00 117.08 197 ASN B CA 1
ATOM 1884 C C . ASN B 1 100 ? -5.776 -30.718 48.951 1.00 116.52 197 ASN B C 1
ATOM 1885 O O . ASN B 1 100 ? -5.014 -29.753 48.902 1.00 116.18 197 ASN B O 1
ATOM 1890 N N . ALA B 1 101 ? -7.040 -30.624 49.342 1.00 115.77 198 ALA B N 1
ATOM 1891 C CA . ALA B 1 101 ? -7.624 -29.356 49.752 1.00 114.34 198 ALA B CA 1
ATOM 1892 C C . ALA B 1 101 ? -6.763 -28.611 50.771 1.00 113.41 198 ALA B C 1
ATOM 1893 O O . ALA B 1 101 ? -6.961 -27.416 50.992 1.00 113.83 198 ALA B O 1
ATOM 1895 N N . GLN B 1 102 ? -5.810 -29.309 51.385 1.00 111.76 199 GLN B N 1
ATOM 1896 C CA . GLN B 1 102 ? -4.933 -28.695 52.383 1.00 110.03 199 GLN B CA 1
ATOM 1897 C C . GLN B 1 102 ? -3.558 -28.340 51.828 1.00 108.49 199 GLN B C 1
ATOM 1898 O O . GLN B 1 102 ? -2.820 -27.554 52.428 1.00 107.52 199 GLN B O 1
ATOM 1904 N N . GLN B 1 103 ? -3.213 -28.935 50.689 1.00 106.43 200 GLN B N 1
ATOM 1905 C CA . GLN B 1 103 ? -1.939 -28.657 50.035 1.00 103.84 200 GLN B CA 1
ATOM 1906 C C . GLN B 1 103 ? -2.126 -27.317 49.338 1.00 100.77 200 GLN B C 1
ATOM 1907 O O . GLN B 1 103 ? -1.171 -26.683 48.886 1.00 100.26 200 GLN B O 1
ATOM 1913 N N . ARG B 1 104 ? -3.387 -26.905 49.265 1.00 96.76 201 ARG B N 1
ATOM 1914 C CA . ARG B 1 104 ? -3.786 -25.657 48.639 1.00 92.64 201 ARG B CA 1
ATOM 1915 C C . ARG B 1 104 ? -3.444 -24.483 49.543 1.00 90.45 201 ARG B C 1
ATOM 1916 O O . ARG B 1 104 ? -3.363 -23.342 49.090 1.00 89.81 201 ARG B O 1
ATOM 1924 N N . LYS B 1 105 ? -3.257 -24.765 50.829 1.00 88.38 202 LYS B N 1
ATOM 1925 C CA . LYS B 1 105 ? -2.873 -23.731 51.782 1.00 87.00 202 LYS B CA 1
ATOM 1926 C C . LYS B 1 105 ? -1.413 -23.448 51.476 1.00 83.72 202 LYS B C 1
ATOM 1927 O O . LYS B 1 105 ? -0.943 -22.318 51.575 1.00 83.71 202 LYS B O 1
ATOM 1933 N N . LYS B 1 106 ? -0.706 -24.505 51.095 1.00 79.50 203 LYS B N 1
ATOM 1934 C CA . LYS B 1 106 ? 0.708 -24.426 50.768 1.00 75.60 203 LYS B CA 1
ATOM 1935 C C . LYS B 1 106 ? 0.933 -23.639 49.478 1.00 73.12 203 LYS B C 1
ATOM 1936 O O . LYS B 1 106 ? 1.896 -22.883 49.360 1.00 73.55 203 LYS B O 1
ATOM 1942 N N . ILE B 1 107 ? 0.036 -23.820 48.516 1.00 68.94 204 ILE B N 1
ATOM 1943 C CA . ILE B 1 107 ? 0.148 -23.149 47.233 1.00 65.72 204 ILE B CA 1
ATOM 1944 C C . ILE B 1 107 ? -0.271 -21.687 47.254 1.00 66.31 204 ILE B C 1
ATOM 1945 O O . ILE B 1 107 ? 0.516 -20.802 46.927 1.00 66.20 204 ILE B O 1
ATOM 1950 N N . GLU B 1 108 ? -1.510 -21.430 47.641 1.00 66.34 205 GLU B N 1
ATOM 1951 C CA . GLU B 1 108 ? -2.001 -20.065 47.666 1.00 66.42 205 GLU B CA 1
ATOM 1952 C C . GLU B 1 108 ? -1.220 -19.169 48.608 1.00 65.13 205 GLU B C 1
ATOM 1953 O O . GLU B 1 108 ? -1.228 -17.950 48.453 1.00 67.17 205 GLU B O 1
ATOM 1959 N N . SER B 1 109 ? -0.539 -19.768 49.580 1.00 62.88 206 SER B N 1
ATOM 1960 C CA . SER B 1 109 ? 0.259 -18.992 50.520 1.00 60.24 206 SER B CA 1
ATOM 1961 C C . SER B 1 109 ? 1.548 -18.624 49.802 1.00 56.48 206 SER B C 1
ATOM 1962 O O . SER B 1 109 ? 2.063 -17.525 49.954 1.00 55.60 206 SER B O 1
ATOM 1965 N N . LEU B 1 110 ? 2.054 -19.559 49.008 1.00 52.58 207 LEU B N 1
ATOM 1966 C CA . LEU B 1 110 ? 3.275 -19.349 48.240 1.00 49.12 207 LEU B CA 1
ATOM 1967 C C . LEU B 1 110 ? 2.987 -18.261 47.206 1.00 48.01 207 LEU B C 1
ATOM 1968 O O . LEU B 1 110 ? 3.779 -17.337 47.013 1.00 47.95 207 LEU B O 1
ATOM 1973 N N . LEU B 1 111 ? 1.830 -18.370 46.561 1.00 44.59 208 LEU B N 1
ATOM 1974 C CA . LEU B 1 111 ? 1.426 -17.392 45.570 1.00 41.97 208 LEU B CA 1
ATOM 1975 C C . LEU B 1 111 ? 1.091 -16.042 46.216 1.00 41.06 208 LEU B C 1
ATOM 1976 O O . LEU B 1 111 ? 1.227 -15.010 45.576 1.00 40.43 208 LEU B O 1
ATOM 1981 N N . SER B 1 112 ? 0.657 -16.043 47.473 1.00 42.21 209 SER B N 1
ATOM 1982 C CA . SER B 1 112 ? 0.351 -14.783 48.145 1.00 44.02 209 SER B CA 1
ATOM 1983 C C . SER B 1 112 ? 1.645 -14.072 48.462 1.00 44.83 209 SER B C 1
ATOM 1984 O O . SER B 1 112 ? 1.708 -12.837 48.497 1.00 44.32 209 SER B O 1
ATOM 1987 N N . ARG B 1 113 ? 2.681 -14.86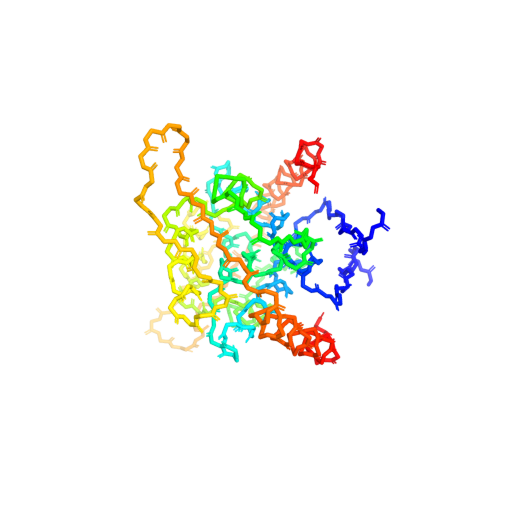1 48.708 1.00 46.54 210 ARG B N 1
ATOM 1988 C CA . ARG B 1 113 ? 3.971 -14.284 49.006 1.00 47.43 210 ARG B CA 1
ATOM 1989 C C . ARG B 1 113 ? 4.619 -13.800 47.716 1.00 44.30 210 ARG B C 1
ATOM 1990 O O . ARG B 1 113 ? 5.372 -12.836 47.720 1.00 43.26 210 ARG B O 1
ATOM 1998 N N . VAL B 1 114 ? 4.314 -14.452 46.600 1.00 41.30 211 VAL B N 1
ATOM 1999 C CA . VAL B 1 114 ? 4.889 -13.995 45.351 1.00 41.06 211 VAL B CA 1
ATOM 2000 C C . VAL B 1 114 ? 4.184 -12.708 44.933 1.00 41.92 211 VAL B C 1
ATOM 2001 O O . VAL B 1 114 ? 4.823 -11.802 44.396 1.00 43.94 211 VAL B O 1
ATOM 2005 N N . ASN B 1 115 ? 2.880 -12.616 45.194 1.00 41.08 212 ASN B N 1
ATOM 2006 C CA . ASN B 1 115 ? 2.146 -11.399 44.866 1.00 40.36 212 ASN B CA 1
ATOM 2007 C C . ASN B 1 115 ? 2.740 -10.222 45.649 1.00 39.42 212 ASN B C 1
ATOM 2008 O O . ASN B 1 115 ? 2.865 -9.124 45.112 1.00 41.26 212 ASN B O 1
ATOM 2013 N N . LYS B 1 116 ? 3.108 -10.437 46.909 1.00 38.66 213 LYS B N 1
ATOM 2014 C CA . LYS B 1 116 ? 3.702 -9.364 47.696 1.00 40.12 213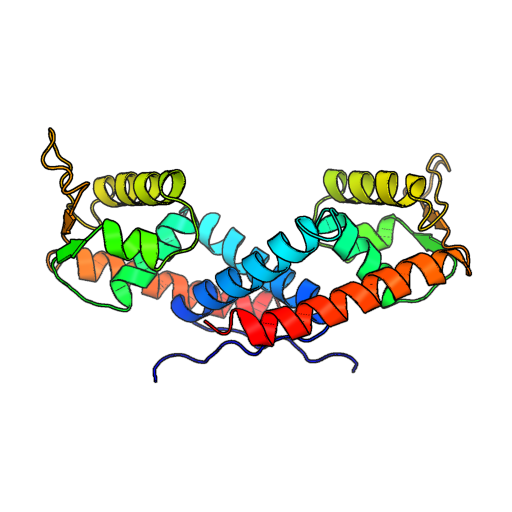 LYS B CA 1
ATOM 2015 C C . LYS B 1 116 ? 5.080 -8.947 47.160 1.00 40.23 213 LYS B C 1
ATOM 2016 O O . LYS B 1 116 ? 5.407 -7.755 47.136 1.00 40.24 213 LYS B O 1
ATOM 2022 N N . ARG B 1 117 ? 5.884 -9.913 46.727 1.00 39.94 214 ARG B N 1
ATOM 2023 C CA . ARG B 1 117 ? 7.195 -9.580 46.184 1.00 40.18 214 ARG B CA 1
ATOM 2024 C C . ARG B 1 117 ? 7.067 -8.828 44.865 1.00 39.26 214 ARG B C 1
ATOM 2025 O O . ARG B 1 117 ? 7.896 -7.955 44.567 1.00 41.37 214 ARG B O 1
ATOM 2033 N N . ILE B 1 118 ? 6.033 -9.164 44.087 1.00 36.79 215 ILE B N 1
ATOM 2034 C CA . ILE B 1 118 ? 5.775 -8.512 42.806 1.00 34.18 215 ILE B CA 1
ATOM 2035 C C . ILE B 1 118 ? 5.466 -7.015 42.988 1.00 34.04 215 ILE B C 1
ATOM 2036 O O . ILE B 1 118 ? 5.958 -6.187 42.238 1.00 32.61 215 ILE B O 1
ATOM 2041 N N . THR B 1 119 ? 4.651 -6.667 43.979 1.00 34.78 216 THR B N 1
ATOM 2042 C CA . THR B 1 119 ? 4.314 -5.261 44.148 1.00 38.46 216 THR B CA 1
ATOM 2043 C C . THR B 1 119 ? 5.503 -4.509 44.725 1.00 38.91 216 THR B C 1
ATOM 2044 O O . THR B 1 119 ? 5.703 -3.322 44.441 1.00 39.86 216 THR B O 1
ATOM 2048 N N . GLU B 1 120 ? 6.314 -5.215 45.501 1.00 38.87 217 GLU B N 1
ATOM 2049 C CA . GLU B 1 120 ? 7.503 -4.609 46.051 1.00 41.38 217 GLU B CA 1
ATOM 2050 C C . GLU B 1 120 ? 8.456 -4.354 44.888 1.00 39.94 217 GLU B C 1
ATOM 2051 O O . GLU B 1 120 ? 9.022 -3.272 44.771 1.00 41.07 217 GLU B O 1
ATOM 2057 N N . ALA B 1 121 ? 8.617 -5.342 44.013 1.00 39.55 218 ALA B N 1
ATOM 2058 C CA . ALA B 1 121 ? 9.486 -5.184 42.849 1.00 39.39 218 ALA B CA 1
ATOM 2059 C C . ALA B 1 121 ? 9.009 -4.053 41.950 1.00 40.22 218 ALA B C 1
ATOM 2060 O O . ALA B 1 121 ? 9.824 -3.340 41.383 1.00 40.09 218 ALA B O 1
ATOM 2062 N N . ASN B 1 122 ? 7.697 -3.877 41.814 1.00 43.58 219 ASN B N 1
ATOM 2063 C CA . ASN B 1 122 ? 7.177 -2.793 40.973 1.00 49.37 219 ASN B CA 1
ATOM 2064 C C . ASN B 1 122 ? 7.597 -1.438 41.563 1.00 54.51 219 ASN B C 1
ATOM 2065 O O . ASN B 1 122 ? 7.919 -0.499 40.828 1.00 54.31 219 ASN B O 1
ATOM 2070 N N . ASN B 1 123 ? 7.580 -1.343 42.894 1.00 61.56 220 ASN B N 1
ATOM 2071 C CA . ASN B 1 123 ? 7.962 -0.115 43.582 1.00 68.71 220 ASN B CA 1
ATOM 2072 C C . ASN B 1 123 ? 9.456 0.087 43.435 1.00 74.13 220 ASN B C 1
ATOM 2073 O O . ASN B 1 123 ? 9.940 1.216 43.371 1.00 76.03 220 ASN B O 1
ATOM 2078 N N . GLU B 1 124 ? 10.186 -1.018 43.372 1.00 81.12 221 GLU B N 1
ATOM 2079 C CA . GLU B 1 124 ? 11.631 -0.967 43.241 1.00 87.27 221 GLU B CA 1
ATOM 2080 C C . GLU B 1 124 ? 12.043 -0.568 41.829 1.00 90.35 221 GLU B C 1
ATOM 2081 O O . GLU B 1 124 ? 11.968 0.604 41.469 1.00 89.69 221 GLU B O 1
ATOM 2087 N N . ILE B 1 125 ? 12.462 -1.552 41.036 1.00 96.19 222 ILE B N 1
ATOM 2088 C CA . ILE B 1 125 ? 12.910 -1.344 39.656 1.00 101.69 222 ILE B CA 1
ATOM 2089 C C . ILE B 1 125 ? 12.390 -0.074 38.987 1.00 105.08 222 ILE B C 1
ATOM 2090 O O . ILE B 1 125 ? 13.160 0.846 38.707 1.00 106.90 222 ILE B O 1
ATOM 2095 N N . GLU B 1 126 ? 11.086 -0.033 38.730 1.00 108.69 223 GLU B N 1
ATOM 2096 C CA . GLU B 1 126 ? 10.446 1.111 38.095 1.00 111.94 223 GLU B CA 1
ATOM 2097 C C . GLU B 1 126 ? 11.390 1.817 37.119 1.00 113.84 223 GLU B C 1
ATOM 2098 O O . GLU B 1 126 ? 11.461 3.047 37.094 1.00 114.24 223 GLU B O 1
ATOM 2104 N N . LEU B 1 127 ? 12.118 1.037 36.321 1.00 116.21 224 LEU B N 1
ATOM 2105 C CA . LEU B 1 127 ? 13.051 1.601 35.347 1.00 118.33 224 LEU B CA 1
ATOM 2106 C C . LEU B 1 127 ? 12.294 2.075 34.107 1.00 119.11 224 LEU B C 1
ATOM 2107 O O . LEU B 1 127 ? 11.146 1.619 33.913 1.00 119.43 224 LEU B O 1
#

Foldseek 3Di:
DDDDDDDDDDDDVVVVVVCVLVVVLQVVCCVPVVAHVLLVLLLVVCVVPPDFKAQLVVSPVPDDDDPVVNVVSVVVCCVVPLWPKDADPDPVSGIMTGHHVVSSVVSCVSVVVSVVVVVVCVVVVPD/DDDDDDDDDDDDVVVVVVCVLVVVLQVVCCVPVVAHVLLVLLLVVCVVPPDFKFFLVVSPVPDDDDPVVNVVSVVVCCVVPLWPWDWDPDDDDTTMIGGDPVSVCVRVVSVVVSVVVSVVVCVPPVD

Nearest PDB structures (foldseek):
  2frh-assembly1_B  TM=1.008E+00  e=3.329E-23  Staphylococcus aureus
  2fnp-assembly1_B  TM=9.367E-01  e=3.967E-17  Staphylococcus aureus
  1hsj-assembly1_B  TM=8.610E-01  e=1.851E-06  Escherichia coli
  2nnn-assembly3_F  TM=7.429E-01  e=4.317E-04  Pseudomonas aeruginosa
  4zzl-assembly1_A  TM=5.669E-01  e=1.509E-04  Pseudomonas aeruginosa

Sequence (254 aa):
GSHMAITKINDCFELLSMVTYADKLKSLIKKEFSISFEEFAVLTYISENKEKEYYLKDIINHLNYKQPQVVKAVKILSQEDYFDKKRNEHDERTVLILVNAQQRKKIESLLSRVNKRITEANNEIELGSHMAITKINDCFELLSMVTYADKLKSLIKKEFSISFEEFAVLTYISENKEKEYYLKDIINHLNYKQPQVVKAVKILSQEDYFDKKRNEHDERTVLILVNAQQRKKIESLLSRVNKRITEANNEIEL

B-factor: mean 77.59, std 33.61, range [23.75, 165.44]